Protein AF-D2VB28-F1 (afdb_monomer)

Foldseek 3Di:
DDDDDDDDDDDDDDDDDPDPVLVVCLVVVLVVQLVVCVVVVWFDDLEIEHAPVLVPDPDCVSVVVQPDWDWDFPPPPPDPDDRDIRTYHHPVNLLVCLQQQNVVNCCPLPQPPDDSDDLCPVLSVVSVVCSLAFRHAPLSLLVNLLVQLVVLCVPFPPPDQWGLCVSLLSSVQSLLQLLLQLLLLLVQVVVPADLQGSRPPSPRAHPDSVSSVVSSVVSVVVLVPDPCNVVPPDDDDDDPCVVVLVVVNVVVVVVVVVDVDDGDIDGDDVVSVVRSVVSSVRSVCCSVPRSVSYDGPNRVDDPVVVVVSVVVSVVSVCCCNNCRVVRDHSPD

Radius of gyration: 22.83 Å; Cα contacts (8 Å, |Δi|>4): 318; chains: 1; bounding box: 57×56×73 Å

Organism: Naegleria gruberi (NCBI:txid5762)

pLDDT: mean 75.71, std 19.61, range [23.92, 97.81]

Secondary structure (DSSP, 8-state):
-------------------TTHHHHHHHHHHHHHHHHHHHT-EESSEEE--HHHHT--SHHHHHHHH--EEEE-TT--STT---EEEEEEHHHHHHHHHTT-HHHHHHHTS-S--S--S-HHHHHHHHHHIIIII--HHHHHHHHHHHHHHHHHHHTTT-SEE-THHHHHHHHHHHHHHHHHHHHHHHHHTT--GGG--S-PPPPPSSHHHHHHHHHHHHHHHHH-TTGGGSSSPPP--TTHHHHHHHHHHHHHHHHH--SPPPPEE--HHHHHHHHHHHHHHHHHIIIIITTPPPHHHHS-HHHHHHHHHHHHHHHHHHHHTGGGS--S--

Mean predicted aligned error: 10.35 Å

Sequence (332 aa):
MSDLASSTTSYHRVTQFNSPHASNVLPQILKLLSEIEKENRVKILFVYVHPVDWYLRVRDEVDLEIRKKVMIKLDHLKGDETEIDFVGYEFRKMLSYTAKSNPTAMEWMVQSEIIYYCYDEKWLKEMKEFWNVYYFNLKTIVYHYLNIAKDNYCDYLRNKAEVNRKKYIYVMRCLLWVEHAKLSHFSAWKNGQTVEKITPIIPVPPFDVNLLLSETLEKQKEYLEYPEKDKYPIQFNFFDKQTQALEQLNYLIDRKKASSGQWTKQPRIPVLDDWLMFLRMEEKVFADKILSLEKRKIDCITQEEKNSLQQRFDSLFYEHVMGFDKIPSVLE

InterPro domains:
  IPR018775 RNA repair pathway DNA polymerase beta [PF10127] (45-180)
  IPR018775 RNA repair pathway DNA polymerase beta [PTHR34817] (45-313)

Structure (mmCIF, N/CA/C/O backbone):
data_AF-D2VB28-F1
#
_entry.id   AF-D2VB28-F1
#
loop_
_atom_site.group_PDB
_atom_site.id
_atom_site.type_symbol
_atom_site.label_atom_id
_atom_site.label_alt_id
_atom_site.label_comp_id
_atom_site.label_asym_id
_atom_site.label_entity_id
_atom_site.label_seq_id
_atom_site.pdbx_PDB_ins_code
_atom_site.Cartn_x
_atom_site.Cartn_y
_atom_site.Cartn_z
_atom_site.occupancy
_atom_site.B_iso_or_equiv
_atom_site.auth_seq_id
_atom_site.auth_comp_id
_atom_site.auth_asym_id
_atom_site.auth_atom_id
_atom_site.pdbx_PDB_model_num
ATOM 1 N N . MET A 1 1 ? 28.510 -16.595 -46.209 1.00 28.09 1 MET A N 1
ATOM 2 C CA . MET A 1 1 ? 29.707 -16.939 -45.419 1.00 28.09 1 MET A CA 1
ATOM 3 C C . MET A 1 1 ? 30.081 -15.664 -44.689 1.00 28.09 1 MET A C 1
ATOM 5 O O . MET A 1 1 ? 30.521 -14.730 -45.339 1.00 28.09 1 MET A O 1
ATOM 9 N N . SER A 1 2 ? 29.451 -15.400 -43.544 1.00 33.22 2 SER A N 1
ATOM 10 C CA . SER A 1 2 ? 29.835 -15.922 -42.220 1.00 33.22 2 SER A CA 1
ATOM 11 C C . SER A 1 2 ? 31.278 -15.555 -41.907 1.00 33.22 2 SER A C 1
ATOM 13 O O . SER A 1 2 ? 32.195 -16.145 -42.465 1.00 33.22 2 SER A O 1
ATOM 15 N N . ASP A 1 3 ? 31.447 -14.506 -41.111 1.00 28.89 3 ASP A N 1
ATOM 16 C CA . ASP A 1 3 ? 32.086 -14.610 -39.799 1.00 28.89 3 ASP A CA 1
ATOM 17 C C . ASP A 1 3 ? 32.217 -13.197 -39.234 1.00 28.89 3 ASP A C 1
ATOM 19 O O . ASP A 1 3 ? 33.008 -12.380 -39.700 1.00 28.89 3 ASP A O 1
ATOM 23 N N . LEU A 1 4 ? 31.384 -12.892 -38.240 1.00 24.55 4 LEU A N 1
ATOM 24 C CA . LEU A 1 4 ? 31.542 -11.707 -37.414 1.00 24.55 4 LEU A CA 1
ATOM 25 C C . LEU A 1 4 ? 31.566 -12.151 -35.958 1.00 24.55 4 LEU A C 1
ATOM 27 O O . LEU A 1 4 ? 30.576 -12.631 -35.416 1.00 24.55 4 LEU A O 1
ATOM 31 N N . ALA A 1 5 ? 32.756 -11.952 -35.400 1.00 26.44 5 ALA A N 1
ATOM 32 C CA . ALA A 1 5 ? 33.055 -11.700 -34.004 1.00 26.44 5 ALA A CA 1
ATOM 33 C C . ALA A 1 5 ? 32.692 -12.805 -33.005 1.00 26.44 5 ALA A C 1
ATOM 35 O O . ALA A 1 5 ? 31.671 -12.791 -32.325 1.00 26.44 5 ALA A O 1
ATOM 36 N N . SER A 1 6 ? 33.675 -13.681 -32.810 1.00 38.53 6 SER A N 1
ATOM 37 C CA . SER A 1 6 ? 34.041 -14.139 -31.478 1.00 38.53 6 SER A CA 1
ATOM 38 C C . SER A 1 6 ? 34.370 -12.940 -30.573 1.00 38.53 6 SER A C 1
ATOM 40 O O . SER A 1 6 ? 35.356 -12.243 -30.819 1.00 38.53 6 SER A O 1
ATOM 42 N N . SER A 1 7 ? 33.616 -12.739 -29.497 1.00 24.67 7 SER A N 1
ATOM 43 C CA . SER A 1 7 ? 34.152 -12.146 -28.266 1.00 24.67 7 SER A CA 1
ATOM 44 C C . SER A 1 7 ? 33.259 -12.508 -27.084 1.00 24.67 7 SER A C 1
ATOM 46 O O . SER A 1 7 ? 32.227 -11.898 -26.834 1.00 24.67 7 SER A O 1
ATOM 48 N N . THR A 1 8 ? 33.692 -13.551 -26.391 1.00 33.91 8 THR A N 1
ATOM 49 C CA . THR A 1 8 ? 33.313 -13.958 -25.039 1.00 33.91 8 THR A CA 1
ATOM 50 C C . THR A 1 8 ? 33.657 -12.862 -24.012 1.00 33.91 8 THR A C 1
ATOM 52 O O . THR A 1 8 ? 34.612 -12.118 -24.259 1.00 33.91 8 THR A O 1
ATOM 55 N N . THR A 1 9 ? 33.044 -12.927 -22.808 1.00 29.56 9 THR A N 1
ATOM 56 C CA . THR A 1 9 ? 33.524 -12.424 -21.474 1.00 29.56 9 THR A CA 1
ATOM 57 C C . THR A 1 9 ? 32.859 -11.107 -21.007 1.00 29.56 9 THR A C 1
ATOM 59 O O . THR A 1 9 ? 32.831 -10.162 -21.781 1.00 29.56 9 THR A O 1
ATOM 62 N N . SER A 1 10 ? 32.399 -10.864 -19.762 1.00 26.16 10 SER A N 1
ATOM 63 C CA . SER A 1 10 ? 32.031 -11.630 -18.539 1.00 26.16 10 SER A CA 1
ATOM 64 C C . SER A 1 10 ? 31.542 -10.626 -17.459 1.00 26.16 10 SER A C 1
ATOM 66 O O . SER A 1 10 ? 31.949 -9.465 -17.515 1.00 26.16 10 SER A O 1
ATOM 68 N N . TYR A 1 11 ? 30.791 -11.055 -16.428 1.00 28.48 11 TYR A N 1
ATOM 69 C CA . TYR A 1 11 ? 30.290 -10.192 -15.332 1.00 28.48 11 TYR A CA 1
ATOM 70 C C . TYR A 1 11 ? 30.804 -10.561 -13.926 1.00 28.48 11 TYR A C 1
ATOM 72 O O . TYR A 1 11 ? 31.024 -11.732 -13.613 1.00 28.48 11 TYR A O 1
ATOM 80 N N . HIS A 1 12 ? 30.915 -9.549 -13.050 1.00 25.55 12 HIS A N 1
ATOM 81 C CA . HIS A 1 12 ? 31.114 -9.704 -11.603 1.00 25.55 12 HIS A CA 1
ATOM 82 C C . HIS A 1 12 ? 29.791 -9.662 -10.818 1.00 25.55 12 HIS A C 1
ATOM 84 O O . HIS A 1 12 ? 28.853 -8.944 -11.145 1.00 25.55 12 HIS A O 1
ATOM 90 N N . ARG A 1 13 ? 29.784 -10.475 -9.758 1.00 41.72 13 ARG A N 1
ATOM 91 C CA . ARG A 1 13 ? 28.695 -10.902 -8.870 1.00 41.72 13 ARG A CA 1
ATOM 92 C C . ARG A 1 13 ? 28.572 -9.947 -7.674 1.00 41.72 13 ARG A C 1
ATOM 94 O O . ARG A 1 13 ? 29.584 -9.722 -7.016 1.00 41.72 13 ARG A O 1
ATOM 101 N N . VAL A 1 14 ? 27.366 -9.513 -7.296 1.00 26.38 14 VAL A N 1
ATOM 102 C CA . VAL A 1 14 ? 27.092 -9.096 -5.906 1.00 26.38 14 VAL A CA 1
ATOM 103 C C . VAL A 1 14 ? 25.806 -9.753 -5.424 1.00 26.38 14 VAL A C 1
ATOM 105 O O . VAL A 1 14 ? 24.689 -9.367 -5.742 1.00 26.38 14 VAL A O 1
ATOM 108 N N . THR A 1 15 ? 26.018 -10.818 -4.664 1.00 30.67 15 THR A N 1
ATOM 109 C CA . THR A 1 15 ? 25.036 -11.557 -3.884 1.00 30.67 15 THR A CA 1
ATOM 110 C C . THR A 1 15 ? 24.933 -10.951 -2.489 1.00 30.67 15 THR A C 1
ATOM 112 O O . THR A 1 15 ? 25.926 -10.949 -1.762 1.00 30.67 15 THR A O 1
ATOM 115 N N . GLN A 1 16 ? 23.730 -10.580 -2.058 1.00 23.92 16 GLN A N 1
ATOM 116 C CA . GLN A 1 16 ? 23.322 -10.835 -0.676 1.00 23.92 16 GLN A CA 1
ATOM 117 C C . GLN A 1 16 ? 22.035 -11.657 -0.694 1.00 23.92 16 GLN A C 1
ATOM 119 O O . GLN A 1 16 ? 20.925 -11.141 -0.737 1.00 23.92 16 GLN A O 1
ATOM 124 N N . PHE A 1 17 ? 22.225 -12.977 -0.704 1.00 36.34 17 PHE A N 1
ATOM 125 C CA . PHE A 1 17 ? 21.179 -13.953 -0.437 1.00 36.34 17 PHE A CA 1
ATOM 126 C C . PHE A 1 17 ? 21.273 -14.345 1.033 1.00 36.34 17 PHE A C 1
ATOM 128 O O . PHE A 1 17 ? 22.232 -15.004 1.421 1.00 36.34 17 PHE A O 1
ATOM 135 N N . ASN A 1 18 ? 20.265 -13.998 1.831 1.00 27.14 18 ASN A N 1
ATOM 136 C CA . ASN A 1 18 ? 20.086 -14.585 3.165 1.00 27.14 18 ASN A CA 1
ATOM 137 C C . ASN A 1 18 ? 19.035 -15.714 3.172 1.00 27.14 18 ASN A C 1
ATOM 139 O O . ASN A 1 18 ? 18.626 -16.158 4.238 1.00 27.14 18 ASN A O 1
ATOM 143 N N . SER A 1 19 ? 18.607 -16.210 2.000 1.00 32.22 19 SER A N 1
ATOM 144 C CA . SER A 1 19 ? 17.649 -17.321 1.892 1.00 32.22 19 SER A CA 1
ATOM 145 C C . SER A 1 19 ? 18.196 -18.470 1.027 1.00 32.22 19 SER A C 1
ATOM 147 O O . SER A 1 19 ? 18.427 -18.263 -0.168 1.00 32.22 19 SER A O 1
ATOM 149 N N . PRO A 1 20 ? 18.370 -19.687 1.585 1.00 35.72 20 PRO A N 1
ATOM 150 C CA . PRO A 1 20 ? 18.805 -20.888 0.859 1.00 35.72 20 PRO A CA 1
ATOM 151 C C . PRO A 1 20 ? 17.914 -21.281 -0.332 1.00 35.72 20 PRO A C 1
ATOM 153 O O . PRO A 1 20 ? 18.402 -21.894 -1.279 1.00 35.72 20 PRO A O 1
ATOM 156 N N . HIS A 1 21 ? 16.631 -20.898 -0.324 1.00 37.72 21 HIS A N 1
ATOM 157 C CA . HIS A 1 21 ? 15.672 -21.220 -1.394 1.00 37.72 21 HIS A CA 1
ATOM 158 C C . HIS A 1 21 ? 15.913 -20.426 -2.681 1.00 37.72 21 HIS A C 1
ATOM 160 O O . HIS A 1 21 ? 15.748 -20.951 -3.779 1.00 37.72 21 HIS A O 1
ATOM 166 N N . ALA A 1 22 ? 16.340 -19.167 -2.573 1.00 34.59 22 ALA A N 1
ATOM 167 C CA . ALA A 1 22 ? 16.450 -18.272 -3.726 1.00 34.59 22 ALA A CA 1
ATOM 168 C C . ALA A 1 22 ? 17.593 -18.659 -4.690 1.00 34.59 22 ALA A C 1
ATOM 170 O O . ALA A 1 22 ? 17.479 -18.461 -5.901 1.00 34.59 22 ALA A O 1
ATOM 171 N N . SER A 1 23 ? 18.656 -19.284 -4.176 1.00 41.88 23 SER A N 1
ATOM 172 C CA . SER A 1 23 ? 19.810 -19.742 -4.964 1.00 41.88 23 SER A CA 1
ATOM 173 C C . SER A 1 23 ? 19.475 -20.884 -5.931 1.00 41.88 23 SER A C 1
ATOM 175 O O . SER A 1 23 ? 20.086 -20.985 -6.993 1.00 41.88 23 SER A O 1
ATOM 177 N N . ASN A 1 24 ? 18.497 -21.730 -5.590 1.00 49.56 24 ASN A N 1
ATOM 178 C CA . ASN A 1 24 ? 18.141 -22.912 -6.385 1.00 49.56 24 ASN A CA 1
ATOM 179 C C . ASN A 1 24 ? 17.211 -22.586 -7.560 1.00 49.56 24 ASN A C 1
ATOM 181 O O . ASN A 1 24 ? 17.213 -23.294 -8.566 1.00 49.56 24 ASN A O 1
ATOM 185 N N . VAL A 1 25 ? 16.432 -21.508 -7.445 1.00 49.81 25 VAL A N 1
ATOM 186 C CA . VAL A 1 25 ? 15.395 -21.158 -8.426 1.00 49.81 25 VAL A CA 1
ATOM 187 C C . VAL A 1 25 ? 15.882 -20.081 -9.399 1.00 49.81 25 VAL A C 1
ATOM 189 O O . VAL A 1 25 ? 15.439 -20.055 -10.543 1.00 49.81 25 VAL A O 1
ATOM 192 N N . LEU A 1 26 ? 16.863 -19.252 -9.015 1.00 53.69 26 LEU A N 1
ATOM 193 C CA . LEU A 1 26 ? 17.385 -18.166 -9.855 1.00 53.69 26 LEU A CA 1
ATOM 194 C C . LEU A 1 26 ? 17.793 -18.605 -11.279 1.00 53.69 26 LEU A C 1
ATOM 196 O O . LEU A 1 26 ? 17.366 -17.943 -12.221 1.00 53.69 26 LEU A O 1
ATOM 200 N N . PRO A 1 27 ? 18.526 -19.715 -11.506 1.00 61.62 27 PRO A N 1
ATOM 201 C CA . PRO A 1 27 ? 18.855 -20.139 -12.870 1.00 61.62 27 PRO A CA 1
ATOM 202 C C . PRO A 1 27 ? 17.615 -20.470 -13.716 1.00 61.62 27 PRO A C 1
ATOM 204 O O . PRO A 1 27 ? 17.599 -20.219 -14.918 1.00 61.62 27 PRO A O 1
ATOM 207 N N . GLN A 1 28 ? 16.562 -21.007 -13.092 1.00 60.72 28 GLN A N 1
ATOM 208 C CA . GLN A 1 28 ? 15.295 -21.334 -13.754 1.00 60.72 28 GLN A CA 1
ATOM 209 C C . GLN A 1 28 ? 14.490 -20.065 -14.061 1.00 60.72 28 GLN A C 1
ATOM 211 O O . GLN A 1 28 ? 13.921 -19.951 -15.144 1.00 60.72 28 GLN A O 1
ATOM 216 N N . ILE A 1 29 ? 14.504 -19.092 -13.142 1.00 59.62 29 ILE A N 1
ATOM 217 C CA . ILE A 1 29 ? 13.934 -17.752 -13.338 1.00 59.62 29 ILE A CA 1
ATOM 218 C C . ILE A 1 29 ? 14.613 -17.061 -14.519 1.00 59.62 29 ILE A C 1
ATOM 220 O O . ILE A 1 29 ? 13.930 -16.638 -15.443 1.00 59.62 29 ILE A O 1
ATOM 224 N N . LEU A 1 30 ? 15.946 -16.986 -14.528 1.00 65.00 30 LEU A N 1
ATOM 225 C CA . LEU A 1 30 ? 16.697 -16.320 -15.594 1.00 65.00 30 LEU A CA 1
ATOM 226 C C . LEU A 1 30 ? 16.478 -17.009 -16.949 1.00 65.00 30 LEU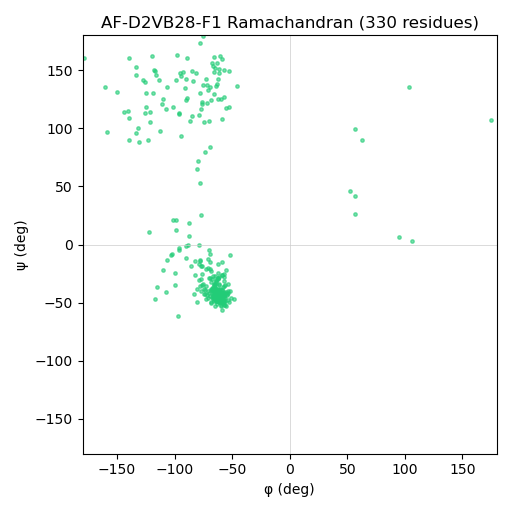 A C 1
ATOM 228 O O . LEU A 1 30 ? 16.272 -16.325 -17.951 1.00 65.00 30 LEU A O 1
ATOM 232 N N . LYS A 1 31 ? 16.433 -18.352 -16.969 1.00 68.75 31 LYS A N 1
ATOM 233 C CA . LYS A 1 31 ? 16.062 -19.139 -18.155 1.00 68.75 31 LYS A CA 1
ATOM 234 C C . LYS A 1 31 ? 14.694 -18.740 -18.707 1.00 68.75 31 LYS A C 1
ATOM 236 O O . LYS A 1 31 ? 14.594 -18.407 -19.884 1.00 68.75 31 LYS A O 1
ATOM 241 N N . LEU A 1 32 ? 13.668 -18.737 -17.858 1.00 65.12 32 LEU A N 1
ATOM 242 C CA . LEU A 1 32 ? 12.313 -18.362 -18.258 1.00 65.12 32 LEU A CA 1
ATOM 243 C C . LEU A 1 32 ? 12.252 -16.914 -18.758 1.00 65.12 32 LEU A C 1
ATOM 245 O O . LEU A 1 32 ? 11.663 -16.643 -19.800 1.00 65.12 32 LEU A O 1
ATOM 249 N N . LEU A 1 33 ? 12.867 -15.983 -18.023 1.00 63.78 33 LEU A N 1
ATOM 250 C CA . LEU A 1 33 ? 12.903 -14.572 -18.396 1.00 63.78 33 LEU A CA 1
ATOM 251 C C . LEU A 1 33 ? 13.523 -14.391 -19.786 1.00 63.78 33 LEU A C 1
ATOM 253 O O . LEU A 1 33 ? 12.946 -13.695 -20.612 1.00 63.78 33 LEU A O 1
ATOM 257 N N . SER A 1 34 ? 14.620 -15.087 -20.090 1.00 66.69 34 SER A N 1
ATOM 258 C CA . SER A 1 34 ? 15.238 -15.053 -21.421 1.00 66.69 34 SER A CA 1
ATOM 259 C C . SER A 1 34 ? 14.344 -15.623 -22.529 1.00 66.69 34 SER A C 1
ATOM 261 O O . SER A 1 34 ? 14.297 -15.066 -23.628 1.00 66.69 34 SER A O 1
ATOM 263 N N . GLU A 1 35 ? 13.604 -16.704 -22.262 1.00 65.06 35 GLU A N 1
ATOM 264 C CA . GLU A 1 35 ? 12.634 -17.256 -23.218 1.00 65.06 35 GLU A CA 1
ATOM 265 C C . GLU A 1 35 ? 11.546 -16.219 -23.555 1.00 65.06 35 GLU A C 1
ATOM 267 O O . GLU A 1 35 ? 11.269 -15.981 -24.734 1.00 65.06 35 GLU A O 1
ATOM 272 N N . ILE A 1 36 ? 11.014 -15.525 -22.542 1.00 58.28 36 ILE A N 1
ATOM 273 C CA . ILE A 1 36 ? 10.003 -14.468 -22.706 1.00 58.28 36 ILE A CA 1
ATOM 274 C C . ILE A 1 36 ? 10.573 -13.254 -23.452 1.00 58.28 36 ILE A C 1
ATOM 276 O O . ILE A 1 36 ? 9.906 -12.729 -24.349 1.00 58.28 36 ILE A O 1
ATOM 280 N N . GLU A 1 37 ? 11.786 -12.807 -23.101 1.00 59.16 37 GLU A N 1
ATOM 281 C CA . GLU A 1 37 ? 12.494 -11.715 -23.788 1.00 59.16 37 GLU A CA 1
ATOM 282 C C . GLU A 1 37 ? 12.588 -11.986 -25.292 1.00 59.16 37 GLU A C 1
ATOM 284 O O . GLU A 1 37 ? 12.261 -11.130 -26.120 1.00 59.16 37 GLU A O 1
ATOM 289 N N . LYS A 1 38 ? 12.991 -13.210 -25.644 1.00 67.69 38 LYS A N 1
ATOM 290 C CA . LYS A 1 38 ? 13.183 -13.642 -27.027 1.00 67.69 38 LYS A CA 1
ATOM 291 C C . LYS A 1 38 ? 11.867 -13.758 -27.792 1.00 67.69 38 LYS A C 1
ATOM 293 O O . LYS A 1 38 ? 11.799 -13.309 -28.936 1.00 67.69 38 LYS A O 1
ATOM 298 N N . GLU A 1 39 ? 10.840 -14.346 -27.181 1.00 64.81 39 GLU A N 1
ATOM 299 C CA . GLU A 1 39 ? 9.515 -14.513 -27.790 1.00 64.81 39 GLU A CA 1
ATOM 300 C C . GLU A 1 39 ? 8.850 -13.161 -28.081 1.00 64.81 39 GLU A C 1
ATOM 302 O O . GLU A 1 39 ? 8.335 -12.942 -29.177 1.00 64.81 39 GLU A O 1
ATOM 307 N N . ASN A 1 40 ? 8.909 -12.233 -27.123 1.00 55.38 40 ASN A N 1
ATOM 308 C CA . ASN A 1 40 ? 8.167 -10.973 -27.185 1.00 55.38 40 ASN A CA 1
ATOM 309 C C . ASN A 1 40 ? 8.997 -9.798 -27.726 1.00 55.38 40 ASN A C 1
ATOM 311 O O . ASN A 1 40 ? 8.463 -8.703 -27.892 1.00 55.38 40 ASN A O 1
ATOM 315 N N . ARG A 1 41 ? 10.290 -10.007 -28.021 1.00 60.12 41 ARG A N 1
ATOM 316 C CA . ARG A 1 41 ? 11.248 -8.949 -28.399 1.00 60.12 41 ARG A CA 1
ATOM 317 C C . ARG A 1 41 ? 11.266 -7.796 -27.388 1.00 60.12 41 ARG A C 1
ATOM 319 O O . ARG A 1 41 ? 11.235 -6.623 -27.759 1.00 60.12 41 ARG A O 1
ATOM 326 N N . VAL A 1 42 ? 11.311 -8.151 -26.109 1.00 44.78 42 VAL A N 1
ATOM 327 C CA . VAL A 1 42 ? 11.395 -7.219 -24.977 1.00 44.78 42 VAL A CA 1
ATOM 328 C C . VAL A 1 42 ? 12.664 -7.489 -24.178 1.00 44.78 42 VAL A C 1
ATOM 330 O O . VAL A 1 42 ? 13.243 -8.569 -24.277 1.00 44.78 42 VAL A O 1
ATOM 333 N N . LYS A 1 43 ? 13.075 -6.524 -23.356 1.00 50.66 43 LYS A N 1
ATOM 334 C CA . LYS A 1 43 ? 14.046 -6.750 -22.279 1.00 50.66 43 LYS A CA 1
ATOM 335 C C . LYS A 1 43 ? 13.322 -6.649 -20.945 1.00 50.66 43 LYS A C 1
ATOM 337 O O . LYS A 1 43 ? 12.624 -5.660 -20.704 1.00 50.66 43 LYS A O 1
ATOM 342 N N . ILE A 1 44 ? 13.436 -7.680 -20.110 1.00 47.38 44 ILE A N 1
ATOM 343 C CA . ILE A 1 44 ? 12.758 -7.747 -18.815 1.00 47.38 44 ILE A CA 1
ATOM 344 C C . ILE A 1 44 ? 13.717 -7.230 -17.752 1.00 47.38 44 ILE A C 1
ATOM 346 O O . ILE A 1 44 ? 14.499 -7.963 -17.152 1.00 47.38 44 ILE A O 1
ATOM 350 N N . LEU A 1 45 ? 13.594 -5.941 -17.469 1.00 50.09 45 LEU A N 1
ATOM 351 C CA . LEU A 1 45 ? 13.875 -5.440 -16.131 1.00 50.09 45 LEU A CA 1
ATOM 352 C C . LEU A 1 45 ? 12.628 -5.799 -15.296 1.00 50.09 45 LEU A C 1
ATOM 354 O O . LEU A 1 45 ? 11.606 -6.201 -15.853 1.00 50.09 45 LEU A O 1
ATOM 358 N N . PHE A 1 46 ? 12.605 -5.605 -13.978 1.00 57.72 46 PHE A N 1
ATOM 359 C CA . PHE A 1 46 ? 11.332 -5.696 -13.220 1.00 57.72 46 PHE A CA 1
ATOM 360 C C . PHE A 1 46 ? 10.198 -4.809 -13.811 1.00 57.72 46 PHE A C 1
ATOM 362 O O . PHE A 1 46 ? 9.029 -4.917 -13.440 1.00 57.72 46 PHE A O 1
ATOM 369 N N . VAL A 1 47 ? 10.558 -3.964 -14.779 1.00 64.81 47 VAL A N 1
ATOM 370 C CA . VAL A 1 47 ? 9.745 -3.229 -15.731 1.00 64.81 47 VAL A CA 1
ATOM 371 C C . VAL A 1 47 ? 10.224 -3.564 -17.161 1.00 64.81 47 VAL A C 1
ATOM 373 O O . VAL A 1 47 ? 11.418 -3.485 -17.418 1.00 64.81 47 VAL A O 1
ATOM 376 N N . TYR A 1 48 ? 9.362 -3.922 -18.113 1.00 66.31 48 TYR A N 1
ATOM 377 C CA . TYR A 1 48 ? 9.829 -4.216 -19.481 1.00 66.31 48 TYR A CA 1
ATOM 378 C C . TYR A 1 48 ? 9.837 -2.966 -20.367 1.00 66.31 48 TYR A C 1
ATOM 380 O O . TYR A 1 48 ? 8.943 -2.120 -20.282 1.00 66.31 48 TYR A O 1
ATOM 388 N N . VAL A 1 49 ? 10.853 -2.866 -21.224 1.00 69.81 49 VAL A N 1
ATOM 389 C CA . VAL A 1 49 ? 11.029 -1.788 -22.210 1.00 69.81 49 VAL A CA 1
ATOM 390 C C . VAL A 1 49 ? 10.892 -2.390 -23.609 1.00 69.81 49 VAL A C 1
ATOM 392 O O . VAL A 1 49 ? 11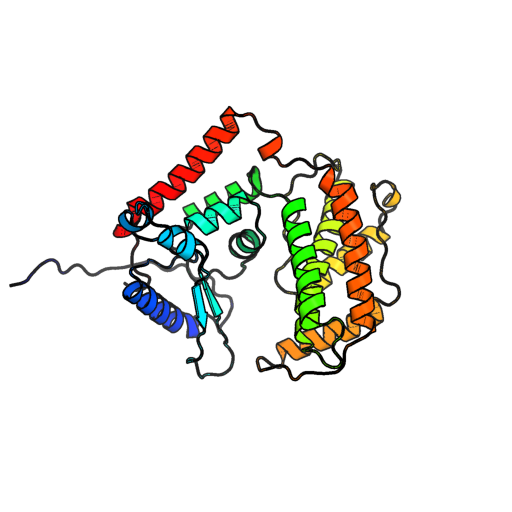.349 -3.510 -23.847 1.00 69.81 49 VAL A O 1
ATOM 395 N N . HIS A 1 50 ? 10.257 -1.661 -24.526 1.00 71.25 50 HIS A N 1
ATOM 396 C CA . HIS A 1 50 ? 10.202 -2.017 -25.947 1.00 71.25 50 HIS A CA 1
ATOM 397 C C . HIS A 1 50 ? 11.261 -1.254 -26.765 1.00 71.25 50 HIS A C 1
ATOM 399 O O . HIS A 1 50 ? 11.756 -0.217 -26.317 1.00 71.25 50 HIS A O 1
ATOM 405 N N . PRO A 1 51 ? 11.588 -1.698 -27.989 1.00 68.38 51 PRO A N 1
ATOM 406 C CA . PRO A 1 51 ? 12.402 -0.892 -28.888 1.00 68.38 51 PRO A CA 1
ATOM 407 C C . PRO A 1 51 ? 11.696 0.423 -29.265 1.00 68.38 51 PRO A C 1
ATOM 409 O O . PRO A 1 51 ? 10.467 0.542 -29.218 1.00 68.38 51 PRO A O 1
ATOM 412 N N . VAL A 1 52 ? 12.482 1.428 -29.658 1.00 77.81 52 VAL A N 1
ATOM 413 C CA . VAL A 1 52 ? 12.007 2.797 -29.936 1.00 77.81 52 VAL A CA 1
ATOM 414 C C . VAL A 1 52 ? 10.855 2.827 -30.950 1.00 77.81 52 VAL A C 1
ATOM 416 O O . VAL A 1 52 ? 9.880 3.554 -30.758 1.00 77.81 52 VAL A O 1
ATOM 419 N N . ASP A 1 53 ? 10.937 2.028 -32.017 1.00 77.00 53 ASP A N 1
ATOM 420 C CA . ASP A 1 53 ? 9.939 1.993 -33.092 1.00 77.00 53 ASP A CA 1
ATOM 421 C C . ASP A 1 53 ? 8.552 1.561 -32.596 1.00 77.00 53 ASP A C 1
ATOM 423 O O . ASP A 1 53 ? 7.544 2.015 -33.136 1.00 77.00 53 ASP A O 1
ATOM 427 N N . TRP A 1 54 ? 8.485 0.731 -31.551 1.00 80.62 54 TRP A N 1
ATOM 428 C CA . TRP A 1 54 ? 7.233 0.330 -30.913 1.00 80.62 54 TRP A CA 1
ATOM 429 C C . TRP A 1 54 ? 6.546 1.519 -30.229 1.00 80.62 54 TRP A C 1
ATOM 431 O O . TRP A 1 54 ? 5.352 1.737 -30.437 1.00 80.62 54 TRP A O 1
ATOM 441 N N . TYR A 1 55 ? 7.300 2.351 -29.500 1.00 77.62 55 TYR A N 1
ATOM 442 C CA . TYR A 1 55 ? 6.767 3.530 -28.803 1.00 77.62 55 TYR A CA 1
ATOM 443 C C . TYR A 1 55 ? 6.300 4.651 -29.736 1.00 77.62 55 TYR A C 1
ATOM 445 O O . TYR A 1 55 ? 5.505 5.494 -29.315 1.00 77.62 55 TYR A O 1
ATOM 453 N N . LEU A 1 56 ? 6.811 4.682 -30.969 1.00 82.44 56 LEU A N 1
ATOM 454 C CA . LEU A 1 56 ? 6.490 5.694 -31.980 1.00 82.44 56 LEU A CA 1
ATOM 455 C C . LEU A 1 56 ? 5.285 5.316 -32.860 1.00 82.44 56 LEU A C 1
ATOM 457 O O . LEU A 1 56 ? 4.896 6.095 -33.733 1.00 82.44 56 LEU A O 1
ATOM 461 N N . ARG A 1 57 ? 4.670 4.141 -32.662 1.00 80.06 57 ARG A N 1
ATOM 462 C CA . ARG A 1 57 ? 3.479 3.740 -33.427 1.00 80.06 57 ARG A CA 1
ATOM 463 C C . ARG A 1 57 ? 2.277 4.599 -33.033 1.00 80.06 57 ARG A C 1
ATOM 465 O O . ARG A 1 57 ? 1.980 4.778 -31.861 1.00 80.06 57 ARG A O 1
ATOM 472 N N . VAL A 1 58 ? 1.527 5.056 -34.033 1.00 75.19 58 VAL A N 1
ATOM 473 C CA . VAL A 1 58 ? 0.363 5.955 -33.869 1.00 75.19 58 VAL A CA 1
ATOM 474 C C . VAL A 1 58 ? -0.953 5.184 -33.613 1.00 75.19 58 VAL A C 1
ATOM 476 O O . VAL A 1 58 ? -2.032 5.760 -33.632 1.00 75.19 58 VAL A O 1
ATOM 479 N N . ARG A 1 59 ? -0.905 3.860 -33.411 1.00 69.44 59 ARG A N 1
ATOM 480 C CA . ARG A 1 59 ? -2.105 3.005 -33.290 1.00 69.44 59 ARG A CA 1
ATOM 481 C C . ARG A 1 59 ? -2.502 2.771 -31.830 1.00 69.44 59 ARG A C 1
ATOM 483 O O . ARG A 1 59 ? -1.629 2.570 -30.989 1.00 69.44 59 ARG A O 1
ATOM 490 N N . ASP A 1 60 ? -3.808 2.640 -31.581 1.00 62.41 60 ASP A N 1
ATOM 491 C CA . ASP A 1 60 ? -4.407 2.339 -30.263 1.00 62.41 60 ASP A CA 1
ATOM 492 C C . ASP A 1 60 ? -3.857 1.060 -29.596 1.00 62.41 60 ASP A C 1
ATOM 494 O O . ASP A 1 60 ? -3.936 0.887 -28.379 1.00 62.41 60 ASP A O 1
ATOM 498 N N . GLU A 1 61 ? -3.282 0.152 -30.387 1.00 63.88 61 GLU A N 1
ATOM 499 C CA . GLU A 1 61 ? -2.685 -1.109 -29.936 1.00 63.88 61 GLU A CA 1
ATOM 500 C C . GLU A 1 61 ? -1.575 -0.902 -28.890 1.00 63.88 61 GLU A C 1
ATOM 502 O O . GLU A 1 61 ? -1.501 -1.678 -27.937 1.00 63.88 61 GLU A O 1
ATOM 507 N N . VAL A 1 62 ? -0.780 0.172 -29.008 1.00 62.88 62 VAL A N 1
ATOM 508 C CA . VAL A 1 62 ? 0.277 0.515 -28.038 1.00 62.88 62 VAL A CA 1
ATOM 509 C C . VAL A 1 62 ? -0.332 0.868 -26.685 1.00 62.88 62 VAL A C 1
ATOM 511 O O . VAL A 1 62 ? 0.060 0.316 -25.661 1.00 62.88 62 VAL A O 1
ATOM 514 N N . ASP A 1 63 ? -1.346 1.731 -26.660 1.00 68.56 63 ASP A N 1
ATOM 515 C CA . ASP A 1 63 ? -2.005 2.133 -25.414 1.00 68.56 63 ASP A CA 1
ATOM 516 C C . ASP A 1 63 ? -2.730 0.962 -24.738 1.00 68.56 63 ASP A C 1
ATOM 518 O O . ASP A 1 63 ? -2.769 0.871 -23.505 1.00 68.56 63 ASP A O 1
ATOM 522 N N . LEU A 1 64 ? -3.296 0.045 -25.527 1.00 64.06 64 LEU A N 1
ATOM 523 C CA . LEU A 1 64 ? -3.889 -1.191 -25.018 1.00 64.06 64 LEU A CA 1
ATOM 524 C C . LEU A 1 64 ? -2.832 -2.126 -24.423 1.00 64.06 64 LEU A C 1
ATOM 526 O O . LEU A 1 64 ? -3.089 -2.745 -23.390 1.00 64.06 64 LEU A O 1
ATOM 530 N N . GLU A 1 65 ? -1.656 -2.229 -25.037 1.00 64.31 65 GLU A N 1
ATOM 531 C CA . GLU A 1 65 ? -0.558 -3.078 -24.576 1.00 64.31 65 GLU A CA 1
ATOM 532 C C . GLU A 1 65 ? 0.138 -2.511 -23.331 1.00 64.31 65 GLU A C 1
ATOM 534 O O . GLU A 1 65 ? 0.292 -3.247 -22.359 1.00 64.31 65 GLU A O 1
ATOM 539 N N . ILE A 1 66 ? 0.391 -1.197 -23.266 1.00 66.50 66 ILE A N 1
ATOM 540 C CA . ILE A 1 66 ? 0.870 -0.504 -22.053 1.00 66.50 66 ILE A CA 1
ATOM 541 C C . ILE A 1 66 ? -0.041 -0.824 -20.862 1.00 66.50 66 ILE A C 1
ATOM 543 O O . ILE A 1 66 ? 0.419 -1.045 -19.742 1.00 66.50 66 ILE A O 1
ATOM 547 N N . ARG A 1 67 ? -1.364 -0.883 -21.074 1.00 64.19 67 ARG A N 1
ATOM 548 C CA . ARG A 1 67 ? -2.329 -1.204 -20.009 1.00 64.19 67 ARG A CA 1
ATOM 549 C C . ARG A 1 67 ? -2.242 -2.648 -19.534 1.00 64.19 67 ARG A C 1
ATOM 551 O O . ARG A 1 67 ? -2.655 -2.899 -18.395 1.00 64.19 67 ARG A O 1
ATOM 558 N N . LYS A 1 68 ? -1.689 -3.575 -20.320 1.00 62.44 68 LYS A N 1
ATOM 559 C CA . LYS A 1 68 ? -1.550 -4.974 -19.912 1.00 62.44 68 LYS A CA 1
ATOM 560 C C . LYS A 1 68 ? -0.597 -5.092 -18.722 1.00 62.44 68 LYS A C 1
ATOM 562 O O . LYS A 1 68 ? 0.254 -4.248 -18.438 1.00 62.44 68 LYS A O 1
ATOM 567 N N . LYS A 1 69 ? -0.834 -6.131 -17.938 1.00 62.34 69 LYS A N 1
ATOM 568 C CA . LYS A 1 69 ? 0.071 -6.619 -16.906 1.00 62.34 69 LYS A CA 1
ATOM 569 C C . LYS A 1 69 ? 0.554 -7.957 -17.432 1.00 62.34 69 LYS A C 1
ATOM 571 O O . LYS A 1 69 ? -0.281 -8.816 -17.712 1.00 62.34 69 LYS A O 1
ATOM 576 N N . VAL A 1 70 ? 1.859 -8.109 -17.603 1.00 59.03 70 VAL A N 1
ATOM 577 C CA . VAL A 1 70 ? 2.419 -9.408 -17.971 1.00 59.03 70 VAL A CA 1
ATOM 578 C C . VAL A 1 70 ? 2.394 -10.248 -16.704 1.00 59.03 70 VAL A C 1
ATOM 580 O O . VAL A 1 70 ? 2.898 -9.809 -15.672 1.00 59.03 70 VAL A O 1
ATOM 583 N N . MET A 1 71 ? 1.723 -11.396 -16.754 1.00 56.75 71 MET A N 1
ATOM 584 C CA . MET A 1 71 ? 1.726 -12.380 -15.676 1.00 56.75 71 MET A CA 1
ATOM 585 C C . MET A 1 71 ? 2.258 -13.686 -16.237 1.00 56.75 71 MET A C 1
ATOM 587 O O . MET A 1 71 ? 1.600 -14.271 -17.095 1.00 56.75 71 MET A O 1
ATOM 591 N N . ILE A 1 72 ? 3.419 -14.134 -15.765 1.00 53.31 72 ILE A N 1
ATOM 592 C CA . ILE A 1 72 ? 3.912 -15.475 -16.081 1.00 53.31 72 ILE A CA 1
ATOM 593 C C . ILE A 1 72 ? 3.776 -16.319 -14.829 1.00 53.31 72 ILE A C 1
ATOM 595 O O . ILE A 1 72 ? 4.394 -16.028 -13.806 1.00 53.31 72 ILE A O 1
ATOM 599 N N . LYS A 1 73 ? 2.945 -17.354 -14.925 1.00 52.91 73 LYS A N 1
ATOM 600 C CA . LYS A 1 73 ? 2.817 -18.366 -13.886 1.00 52.91 73 LYS A CA 1
ATOM 601 C C . LYS A 1 73 ? 3.806 -19.479 -14.163 1.00 52.91 73 LYS A C 1
ATOM 603 O O . LYS A 1 73 ? 3.784 -20.074 -15.240 1.00 52.91 73 LYS A O 1
ATOM 608 N N . LEU A 1 74 ? 4.660 -19.772 -13.194 1.00 51.97 74 LEU A N 1
ATOM 609 C CA . LEU A 1 74 ? 5.545 -20.928 -13.245 1.00 51.97 74 LEU A CA 1
ATOM 610 C C . LEU A 1 74 ? 4.793 -22.207 -12.842 1.00 51.97 74 LEU A C 1
ATOM 612 O O . LEU A 1 74 ? 5.127 -22.854 -11.858 1.00 51.97 74 LEU A O 1
ATOM 616 N N . ASP A 1 75 ? 3.799 -22.616 -13.632 1.00 46.88 75 ASP A N 1
ATOM 617 C CA . ASP A 1 75 ? 3.027 -23.845 -13.368 1.00 46.88 75 ASP A CA 1
ATOM 618 C C . ASP A 1 75 ? 3.871 -25.132 -13.570 1.00 46.88 75 ASP A C 1
ATOM 620 O O . ASP A 1 75 ? 3.434 -26.245 -13.264 1.00 46.88 75 ASP A O 1
ATOM 624 N N . HIS A 1 76 ? 5.092 -25.001 -14.106 1.00 42.53 76 HIS A N 1
ATOM 625 C CA . HIS A 1 76 ? 5.957 -26.108 -14.529 1.00 42.53 76 HIS A CA 1
ATOM 626 C C . HIS A 1 76 ? 7.105 -26.435 -13.568 1.00 42.53 76 HIS A C 1
ATOM 628 O O . HIS A 1 76 ? 7.745 -27.476 -13.736 1.00 42.53 76 HIS A O 1
ATOM 634 N N . LEU A 1 77 ? 7.352 -25.615 -12.542 1.00 44.31 77 LEU A N 1
ATOM 635 C CA . LEU A 1 77 ? 8.282 -25.967 -11.469 1.00 44.31 77 LEU A CA 1
ATOM 636 C C . LEU A 1 77 ? 7.581 -26.912 -10.492 1.00 44.31 77 LEU A C 1
ATOM 638 O O . LEU A 1 77 ? 7.199 -26.551 -9.386 1.00 44.31 77 LEU A O 1
ATOM 642 N N . LYS A 1 78 ? 7.375 -28.156 -10.939 1.00 37.44 78 LYS A N 1
ATOM 643 C CA . LYS A 1 78 ? 6.961 -29.268 -10.080 1.00 37.44 78 LYS A CA 1
ATOM 644 C C . LYS A 1 78 ? 8.143 -29.706 -9.218 1.00 37.44 78 LYS A C 1
ATOM 646 O O . LYS A 1 78 ? 8.820 -30.687 -9.505 1.00 37.44 78 LYS A O 1
ATOM 651 N N . GLY A 1 79 ? 8.371 -28.941 -8.169 1.00 37.78 79 GLY A N 1
ATOM 652 C CA . GLY A 1 79 ? 9.119 -29.287 -6.973 1.00 37.78 79 GLY A CA 1
ATOM 653 C C . GLY A 1 79 ? 8.481 -28.458 -5.872 1.00 37.78 79 GLY A C 1
ATOM 654 O O . GLY A 1 79 ? 8.189 -27.286 -6.108 1.00 37.78 79 GLY A O 1
ATOM 655 N N . ASP A 1 80 ? 8.143 -29.082 -4.749 1.00 41.72 80 ASP A N 1
ATOM 656 C CA . ASP A 1 80 ? 7.405 -28.423 -3.676 1.00 41.72 80 ASP A CA 1
ATOM 657 C C . ASP A 1 80 ? 7.986 -27.026 -3.367 1.00 41.72 80 ASP A C 1
ATOM 659 O O . ASP A 1 80 ? 9.199 -26.848 -3.271 1.00 41.72 80 ASP A O 1
ATOM 663 N N . GLU A 1 81 ? 7.076 -26.059 -3.194 1.00 41.81 81 GLU A N 1
ATOM 664 C CA . GLU A 1 81 ? 7.247 -24.781 -2.477 1.00 41.81 81 GLU A CA 1
ATOM 665 C C . GLU A 1 81 ? 7.379 -23.449 -3.236 1.00 41.81 81 GLU A C 1
ATOM 667 O O . GLU A 1 81 ? 7.463 -22.423 -2.564 1.00 41.81 81 GLU A O 1
ATOM 672 N N . THR A 1 82 ? 7.293 -23.345 -4.568 1.00 43.53 82 THR A N 1
ATOM 673 C CA . THR A 1 82 ? 7.305 -21.993 -5.187 1.00 43.53 82 THR A CA 1
ATOM 674 C C . THR A 1 82 ? 6.332 -21.795 -6.353 1.00 43.53 82 THR A C 1
ATOM 676 O O . THR A 1 82 ? 6.681 -21.933 -7.520 1.00 43.53 82 THR A O 1
ATOM 679 N N . GLU A 1 83 ? 5.106 -21.360 -6.032 1.00 44.91 83 GLU A N 1
ATOM 680 C CA . GLU A 1 83 ? 4.248 -20.615 -6.968 1.00 44.91 83 GLU A CA 1
ATOM 681 C C . GLU A 1 83 ? 4.877 -19.226 -7.195 1.00 44.91 83 GLU A C 1
ATOM 683 O O . GLU A 1 83 ? 4.559 -18.261 -6.498 1.00 44.91 83 GLU A O 1
ATOM 688 N N . ILE A 1 84 ? 5.839 -19.120 -8.113 1.00 47.09 84 ILE A N 1
ATOM 689 C CA . ILE A 1 84 ? 6.404 -17.822 -8.502 1.00 47.09 84 ILE A CA 1
ATOM 690 C C . ILE A 1 84 ? 5.526 -17.236 -9.607 1.00 47.09 84 ILE A C 1
ATOM 692 O O . ILE A 1 84 ? 5.564 -17.672 -10.759 1.00 47.09 84 ILE A O 1
ATOM 696 N N . ASP A 1 85 ? 4.742 -16.228 -9.233 1.00 53.50 85 ASP A N 1
ATOM 697 C CA . ASP A 1 85 ? 4.053 -15.348 -10.170 1.00 53.50 85 ASP A CA 1
ATOM 698 C C . ASP A 1 85 ? 5.010 -14.221 -10.582 1.00 53.50 85 ASP A C 1
ATOM 700 O O . ASP A 1 85 ? 5.298 -13.317 -9.791 1.00 53.50 85 ASP A O 1
ATOM 704 N N . PHE A 1 86 ? 5.473 -14.220 -11.832 1.00 58.53 86 PHE A N 1
ATOM 705 C CA . PHE A 1 86 ? 6.113 -13.030 -12.385 1.00 58.53 86 PHE A CA 1
ATOM 706 C C . PHE A 1 86 ? 5.057 -12.027 -12.769 1.00 58.53 86 PHE A C 1
ATOM 708 O O . PHE A 1 86 ? 4.121 -12.336 -13.504 1.00 58.53 86 PHE A O 1
ATOM 715 N N . VAL A 1 87 ? 5.251 -10.799 -12.320 1.00 60.94 87 VAL A N 1
ATOM 716 C CA . VAL A 1 87 ? 4.456 -9.668 -12.752 1.00 60.94 87 VAL A CA 1
ATOM 717 C C . VAL A 1 87 ? 5.395 -8.669 -13.413 1.00 60.94 87 VAL A C 1
ATOM 719 O O . VAL A 1 87 ? 6.440 -8.334 -12.877 1.00 60.94 87 VAL A O 1
ATOM 722 N N . GLY A 1 88 ? 5.036 -8.215 -14.603 1.00 65.69 88 GLY A N 1
ATOM 723 C CA . GLY A 1 88 ? 5.773 -7.192 -15.327 1.00 65.69 88 GLY A CA 1
ATOM 724 C C . GLY A 1 88 ? 4.842 -6.058 -15.709 1.00 65.69 88 GLY A C 1
ATOM 725 O O . GLY A 1 88 ? 3.697 -6.278 -16.129 1.00 65.69 88 GLY A O 1
ATOM 726 N N . TYR A 1 89 ? 5.343 -4.840 -15.583 1.00 73.00 89 TYR A N 1
ATOM 727 C CA . TYR A 1 89 ? 4.687 -3.645 -16.088 1.00 73.00 89 TYR A CA 1
ATOM 728 C C . TYR A 1 89 ? 5.563 -3.018 -17.164 1.00 73.00 89 TYR A C 1
ATOM 730 O O . TYR A 1 89 ? 6.784 -3.081 -17.083 1.00 73.00 89 TYR A O 1
ATOM 738 N N . GLU A 1 90 ? 4.930 -2.420 -18.165 1.00 81.06 90 GLU A N 1
ATOM 739 C CA . GLU A 1 90 ? 5.628 -1.649 -19.187 1.00 81.06 90 GLU A CA 1
ATOM 740 C C . GLU A 1 90 ? 6.263 -0.390 -18.559 1.00 81.06 90 GLU A C 1
ATOM 742 O O . GLU A 1 90 ? 5.747 0.168 -17.582 1.00 81.06 90 GLU A O 1
ATOM 747 N N . PHE A 1 91 ? 7.391 0.057 -19.106 1.00 77.94 91 PHE A N 1
ATOM 748 C CA . PHE A 1 91 ? 8.186 1.173 -18.599 1.00 77.94 91 PHE A CA 1
ATOM 749 C C . PHE A 1 91 ? 7.461 2.506 -18.450 1.00 77.94 91 PHE A C 1
ATOM 751 O O . PHE A 1 91 ? 7.441 3.071 -17.351 1.00 77.94 91 PHE A O 1
ATOM 758 N N . ARG A 1 92 ? 6.780 2.988 -19.489 1.00 81.94 92 ARG A N 1
ATOM 759 C CA . ARG A 1 92 ? 5.943 4.191 -19.411 1.00 81.94 92 ARG A CA 1
ATOM 760 C C . ARG A 1 92 ? 4.841 4.034 -18.360 1.00 81.94 92 ARG A C 1
ATOM 762 O O . ARG A 1 92 ? 4.566 4.982 -17.618 1.00 81.94 92 ARG A O 1
ATOM 769 N N . LYS A 1 93 ? 4.224 2.854 -18.233 1.00 81.19 93 LYS A N 1
ATOM 770 C CA . LYS A 1 93 ? 3.228 2.581 -17.181 1.00 81.19 93 LYS A CA 1
ATOM 771 C C . LYS A 1 93 ? 3.825 2.656 -15.782 1.00 81.19 93 LYS A C 1
ATOM 773 O O . LYS A 1 93 ? 3.193 3.249 -14.909 1.00 81.19 93 LYS A O 1
ATOM 778 N N . MET A 1 94 ? 5.020 2.115 -15.564 1.00 80.06 94 MET A N 1
ATOM 779 C CA . MET A 1 94 ? 5.688 2.199 -14.263 1.00 80.06 94 MET A CA 1
ATOM 780 C C . MET A 1 94 ? 6.074 3.624 -13.903 1.00 80.06 94 MET A C 1
ATOM 782 O O . MET A 1 94 ? 5.774 4.057 -12.793 1.00 80.06 94 MET A O 1
ATOM 786 N N . LEU A 1 95 ? 6.618 4.395 -14.847 1.00 81.50 95 LEU A N 1
ATOM 787 C CA . LEU A 1 95 ? 6.854 5.826 -14.648 1.00 81.50 95 LEU A CA 1
ATOM 788 C C . LEU A 1 95 ? 5.544 6.564 -14.313 1.00 81.50 95 LEU A C 1
ATOM 790 O O . LEU A 1 95 ? 5.492 7.346 -13.363 1.00 81.50 95 LEU A O 1
ATOM 794 N N . SER A 1 96 ? 4.445 6.252 -15.010 1.00 86.31 96 SER A N 1
ATOM 795 C CA . SER A 1 96 ? 3.120 6.813 -14.704 1.00 86.31 96 SER A CA 1
ATOM 796 C C . SER A 1 96 ? 2.623 6.429 -13.305 1.00 86.31 96 SER A C 1
ATOM 798 O O . SER A 1 96 ? 2.035 7.256 -12.606 1.00 86.31 96 SER A O 1
ATOM 800 N N . TYR A 1 97 ? 2.845 5.186 -12.875 1.00 86.44 97 TYR A N 1
ATOM 801 C CA . TYR A 1 97 ? 2.490 4.706 -11.539 1.00 86.44 97 TYR A CA 1
ATOM 802 C C . TYR A 1 97 ? 3.290 5.421 -10.454 1.00 86.44 97 TYR A C 1
ATOM 804 O O . TYR A 1 97 ? 2.694 5.875 -9.475 1.00 86.44 97 TYR A O 1
ATOM 812 N N . THR A 1 98 ? 4.593 5.598 -10.662 1.00 81.94 98 THR A N 1
ATOM 813 C CA . THR A 1 98 ? 5.462 6.387 -9.786 1.00 81.94 98 THR A CA 1
ATOM 814 C C . THR A 1 98 ? 4.943 7.815 -9.659 1.00 81.94 98 THR A C 1
ATOM 816 O O . THR A 1 98 ? 4.683 8.268 -8.546 1.00 81.94 98 THR A O 1
ATOM 819 N N . ALA A 1 99 ? 4.683 8.491 -10.783 1.00 83.62 99 ALA A N 1
ATOM 820 C CA . ALA A 1 99 ? 4.205 9.873 -10.793 1.00 83.62 99 ALA A CA 1
ATOM 821 C C . ALA A 1 99 ? 2.835 10.054 -10.108 1.00 83.62 99 ALA A C 1
ATOM 823 O O . ALA A 1 99 ? 2.535 11.109 -9.547 1.00 83.62 99 ALA A O 1
ATOM 824 N N . LYS A 1 100 ? 1.991 9.015 -10.133 1.00 85.81 100 LYS A N 1
ATOM 825 C CA . LYS A 1 100 ? 0.662 9.004 -9.503 1.00 85.81 100 LYS A CA 1
ATOM 826 C C . LYS A 1 100 ? 0.670 8.541 -8.047 1.00 85.81 100 LYS A C 1
ATOM 828 O O . LYS A 1 100 ? -0.398 8.508 -7.446 1.00 85.81 100 LYS A O 1
ATOM 833 N N . SER A 1 101 ? 1.821 8.186 -7.476 1.00 86.50 101 SER A N 1
ATOM 834 C CA . SER A 1 101 ? 1.899 7.564 -6.148 1.00 86.50 101 SER A CA 1
ATOM 835 C C . SER A 1 101 ? 1.073 6.277 -6.029 1.00 86.50 101 SER A C 1
ATOM 837 O O . SER A 1 101 ? 0.341 6.046 -5.068 1.00 86.50 101 SER A O 1
ATOM 839 N N . ASN A 1 102 ? 1.131 5.439 -7.063 1.00 85.81 102 ASN A N 1
ATOM 840 C CA . ASN A 1 102 ? 0.419 4.170 -7.068 1.00 85.81 102 ASN A CA 1
ATOM 841 C C . ASN A 1 102 ? 1.077 3.180 -6.078 1.00 85.81 102 ASN A C 1
ATOM 843 O O . ASN A 1 102 ? 2.294 2.990 -6.153 1.00 85.81 102 ASN A O 1
ATOM 847 N N . PRO A 1 103 ? 0.310 2.485 -5.215 1.00 82.81 103 PRO A N 1
ATOM 848 C CA . PRO A 1 103 ? 0.880 1.531 -4.261 1.00 82.81 103 PRO A CA 1
ATOM 849 C C . PRO A 1 103 ? 1.622 0.363 -4.899 1.00 82.81 103 PRO A C 1
ATOM 851 O O . PRO A 1 103 ? 2.578 -0.109 -4.310 1.00 82.81 103 PRO A O 1
ATOM 854 N N . THR A 1 104 ? 1.269 -0.054 -6.118 1.00 78.94 104 THR A N 1
ATOM 855 C CA . THR A 1 104 ? 2.041 -1.070 -6.854 1.00 78.94 104 THR A CA 1
ATOM 856 C C . THR A 1 104 ? 3.480 -0.601 -7.076 1.00 78.94 104 THR A C 1
ATOM 858 O O . THR A 1 104 ? 4.41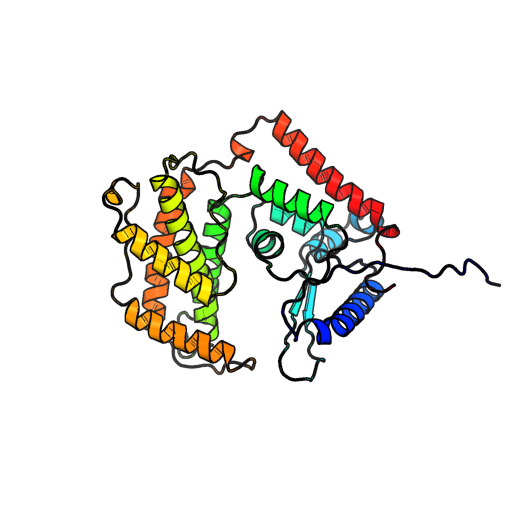8 -1.338 -6.812 1.00 78.94 104 THR A O 1
ATOM 861 N N . ALA A 1 105 ? 3.675 0.647 -7.515 1.00 77.81 105 ALA A N 1
ATOM 862 C CA . ALA A 1 105 ? 5.011 1.212 -7.706 1.00 77.81 105 ALA A CA 1
ATOM 863 C C . ALA A 1 105 ? 5.791 1.284 -6.379 1.00 77.81 105 ALA A C 1
ATOM 865 O O . ALA A 1 105 ? 6.974 0.953 -6.349 1.00 77.81 105 ALA A O 1
ATOM 866 N N . MET A 1 106 ? 5.123 1.645 -5.278 1.00 79.50 106 MET A N 1
ATOM 867 C CA . MET A 1 106 ? 5.713 1.648 -3.933 1.00 79.50 106 MET A CA 1
ATOM 868 C C . MET A 1 106 ? 6.099 0.244 -3.451 1.00 79.50 106 MET A C 1
ATOM 870 O O . MET A 1 106 ? 7.236 0.044 -3.031 1.00 79.50 106 MET A O 1
ATOM 874 N N . GLU A 1 107 ? 5.164 -0.711 -3.497 1.00 75.25 107 GLU A N 1
ATOM 875 C CA . GLU A 1 107 ? 5.370 -2.099 -3.064 1.00 75.25 107 GLU A CA 1
ATOM 876 C C . GLU A 1 107 ? 6.594 -2.695 -3.7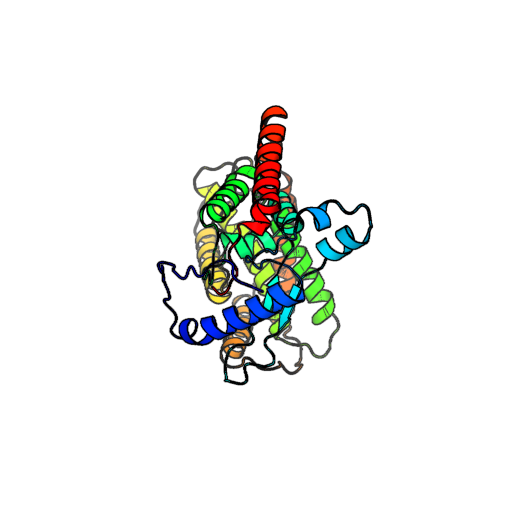80 1.00 75.25 107 GLU A C 1
ATOM 878 O O . GLU A 1 107 ? 7.426 -3.361 -3.173 1.00 75.25 107 GLU A O 1
ATOM 883 N N . TRP A 1 108 ? 6.744 -2.384 -5.068 1.00 72.69 108 TRP A N 1
ATOM 884 C CA . TRP A 1 108 ? 7.784 -2.945 -5.923 1.00 72.69 108 TRP A CA 1
ATOM 885 C C . TRP A 1 108 ? 9.134 -2.259 -5.757 1.00 72.69 108 TRP A C 1
ATOM 887 O O . TRP A 1 108 ? 10.150 -2.928 -5.592 1.00 72.69 108 TRP A O 1
ATOM 897 N N . MET A 1 109 ? 9.162 -0.927 -5.819 1.00 70.75 109 MET A N 1
ATOM 898 C CA . MET A 1 109 ? 10.423 -0.193 -5.777 1.00 70.75 109 MET A CA 1
ATOM 899 C C . MET A 1 109 ? 10.942 -0.046 -4.353 1.00 70.75 109 MET A C 1
ATOM 901 O O . MET A 1 109 ? 12.148 -0.103 -4.160 1.00 70.75 109 MET A O 1
ATOM 905 N N . VAL A 1 110 ? 10.069 0.169 -3.366 1.00 67.31 110 VAL A N 1
ATOM 906 C CA . VAL A 1 110 ? 10.466 0.603 -2.018 1.00 67.31 110 VAL A CA 1
ATOM 907 C C . VAL A 1 110 ? 10.325 -0.504 -0.978 1.00 67.31 110 VAL A C 1
ATOM 909 O O . VAL A 1 110 ? 11.218 -0.635 -0.149 1.00 67.31 110 VAL A O 1
ATOM 912 N N . GLN A 1 111 ? 9.253 -1.304 -1.018 1.00 65.81 111 GLN A N 1
ATOM 913 C CA . GLN A 1 111 ? 9.011 -2.351 -0.007 1.00 65.81 111 GLN A CA 1
ATOM 914 C C . GLN A 1 111 ? 9.605 -3.717 -0.353 1.00 65.81 111 GLN A C 1
ATOM 916 O O . GLN A 1 111 ? 9.608 -4.597 0.504 1.00 65.81 111 GLN A O 1
ATOM 921 N N . SER A 1 112 ? 10.063 -3.938 -1.586 1.00 64.75 112 SER A N 1
ATOM 922 C CA . SER A 1 112 ? 10.627 -5.236 -1.946 1.00 64.75 112 SER A CA 1
ATOM 923 C C . SER A 1 112 ? 11.967 -5.439 -1.236 1.00 64.75 112 SER A C 1
ATOM 925 O O . SER A 1 112 ? 12.972 -4.822 -1.586 1.00 64.75 112 SER A O 1
ATOM 927 N N . GLU A 1 113 ? 11.964 -6.299 -0.217 1.00 53.56 113 GLU A N 1
ATOM 928 C CA . GLU A 1 113 ? 13.148 -6.665 0.573 1.00 53.56 113 GLU A CA 1
ATOM 929 C C . GLU A 1 113 ? 14.111 -7.568 -0.211 1.00 53.56 113 GLU A C 1
ATOM 931 O O . GLU A 1 113 ? 15.297 -7.643 0.106 1.00 53.56 113 GLU A O 1
ATOM 936 N N . ILE A 1 114 ? 13.610 -8.248 -1.249 1.00 52.38 114 ILE A N 1
ATOM 937 C CA . ILE A 1 114 ? 14.372 -9.203 -2.053 1.00 52.38 114 ILE A CA 1
ATOM 938 C C . ILE A 1 114 ? 14.356 -8.747 -3.509 1.00 52.38 114 ILE A C 1
ATOM 940 O O . ILE A 1 114 ? 13.370 -8.901 -4.231 1.00 52.38 114 ILE A O 1
ATOM 944 N N . ILE A 1 115 ? 15.490 -8.217 -3.957 1.00 59.19 115 ILE A N 1
ATOM 945 C CA . ILE A 1 115 ? 15.736 -7.909 -5.364 1.00 59.19 115 ILE A CA 1
ATOM 946 C C . ILE A 1 115 ? 16.498 -9.086 -5.968 1.00 59.19 115 ILE A C 1
ATOM 948 O O . ILE A 1 115 ? 17.651 -9.333 -5.626 1.00 59.19 115 ILE A O 1
ATOM 952 N N . TYR A 1 116 ? 15.847 -9.816 -6.873 1.00 49.06 116 TYR A N 1
ATOM 953 C CA . TYR A 1 116 ? 16.456 -10.970 -7.543 1.00 49.06 116 TYR A CA 1
ATOM 954 C C . TYR A 1 116 ? 17.430 -10.560 -8.659 1.00 49.06 116 TYR A C 1
ATOM 956 O O . TYR A 1 116 ? 18.384 -11.284 -8.931 1.00 49.06 116 TYR A O 1
ATOM 964 N N . TYR A 1 117 ? 17.186 -9.414 -9.304 1.00 53.09 117 TYR A N 1
ATOM 965 C CA . TYR A 1 117 ? 18.009 -8.870 -10.385 1.00 53.09 117 TYR A CA 1
ATOM 966 C C . TYR A 1 117 ? 17.754 -7.365 -10.568 1.00 53.09 117 TYR A C 1
ATOM 968 O O . TYR A 1 117 ? 16.603 -6.927 -10.588 1.00 53.09 117 TYR A O 1
ATOM 976 N N . CYS A 1 118 ? 18.814 -6.571 -10.732 1.00 60.47 118 CYS A N 1
ATOM 977 C CA . CYS A 1 118 ? 18.731 -5.159 -11.099 1.00 60.47 118 CYS A CA 1
ATOM 978 C C . CYS A 1 118 ? 19.851 -4.834 -12.092 1.00 60.47 118 CYS A C 1
ATOM 980 O O . CYS A 1 118 ? 21.024 -4.933 -11.751 1.00 60.47 118 CYS A O 1
ATOM 982 N N . TYR A 1 119 ? 19.484 -4.477 -13.321 1.00 59.78 119 TYR A N 1
ATOM 983 C CA . TYR A 1 119 ? 20.443 -4.101 -14.365 1.00 59.78 119 TYR A CA 1
ATOM 984 C C . TYR A 1 119 ? 21.011 -2.688 -14.159 1.00 59.78 119 TYR A C 1
ATOM 986 O O . TYR A 1 119 ? 22.179 -2.446 -14.449 1.00 59.78 119 TYR A O 1
ATOM 994 N N . ASP A 1 120 ? 20.194 -1.768 -13.639 1.00 69.50 120 ASP A N 1
ATOM 995 C CA . ASP A 1 120 ? 20.572 -0.374 -13.413 1.00 69.50 120 ASP A CA 1
ATOM 996 C C . ASP A 1 120 ? 20.199 0.062 -11.986 1.00 69.50 120 ASP A C 1
ATOM 998 O O . ASP A 1 120 ? 19.105 0.562 -11.699 1.00 69.50 120 ASP A O 1
ATOM 1002 N N . GLU A 1 121 ? 21.132 -0.160 -11.057 1.00 72.12 121 GLU A N 1
ATOM 1003 C CA . GLU A 1 121 ? 20.984 0.247 -9.655 1.00 72.12 121 GLU A CA 1
ATOM 1004 C C . GLU A 1 121 ? 20.906 1.767 -9.498 1.00 72.12 121 GLU A C 1
ATOM 1006 O O . GLU A 1 121 ? 20.232 2.266 -8.589 1.00 72.12 121 GLU A O 1
ATOM 1011 N N . LYS A 1 122 ? 21.576 2.513 -10.386 1.00 75.06 122 LYS A N 1
ATOM 1012 C CA . LYS A 1 122 ? 21.549 3.973 -10.380 1.00 75.06 122 LYS A CA 1
ATOM 1013 C C . LYS A 1 122 ? 20.144 4.451 -10.723 1.00 75.06 122 LYS A C 1
ATOM 1015 O O . LYS A 1 122 ? 19.598 5.259 -9.975 1.00 75.06 122 LYS A O 1
ATOM 1020 N N . TRP A 1 123 ? 19.527 3.898 -11.764 1.00 76.56 123 TRP A N 1
ATOM 1021 C CA . TRP A 1 123 ? 18.134 4.175 -12.103 1.00 76.56 123 TRP A CA 1
ATOM 1022 C C . TRP A 1 123 ? 17.193 3.848 -10.944 1.00 76.56 123 TRP A C 1
ATOM 1024 O O . TRP A 1 123 ? 16.382 4.689 -10.557 1.00 76.56 123 TRP A O 1
ATOM 1034 N N . LEU A 1 124 ? 17.320 2.663 -10.335 1.00 76.19 124 LEU A N 1
ATOM 1035 C CA . LEU A 1 124 ? 16.452 2.276 -9.219 1.00 76.19 124 LEU A CA 1
ATOM 1036 C C . LEU A 1 124 ? 16.601 3.235 -8.031 1.00 76.19 124 LEU A C 1
ATOM 1038 O O . LEU A 1 124 ? 15.605 3.615 -7.410 1.00 76.19 124 LEU A O 1
ATOM 1042 N N . LYS A 1 125 ? 17.834 3.644 -7.715 1.00 78.44 125 LYS A N 1
ATOM 1043 C CA . LYS A 1 125 ? 18.114 4.622 -6.662 1.00 78.44 125 LYS A CA 1
ATOM 1044 C C . LYS A 1 125 ? 17.505 5.983 -6.991 1.00 78.44 125 LYS A C 1
ATOM 1046 O O . LYS A 1 125 ? 16.802 6.538 -6.149 1.00 78.44 125 LYS A O 1
ATOM 1051 N N . GLU A 1 126 ? 17.712 6.486 -8.204 1.00 77.81 126 GLU A N 1
ATOM 1052 C CA . GLU A 1 126 ? 17.131 7.754 -8.641 1.00 77.81 126 GLU A CA 1
ATOM 1053 C C . GLU A 1 126 ? 15.603 7.710 -8.575 1.00 77.81 126 GLU A C 1
ATOM 1055 O O . GLU A 1 126 ? 14.991 8.618 -8.022 1.00 77.81 126 GLU A O 1
ATOM 1060 N N . MET A 1 127 ? 14.973 6.629 -9.036 1.00 76.62 127 MET A N 1
ATOM 1061 C CA . MET A 1 127 ? 13.521 6.446 -8.968 1.00 76.62 127 MET A CA 1
ATOM 1062 C C . MET A 1 127 ? 12.988 6.416 -7.535 1.00 76.62 127 MET A C 1
ATOM 1064 O O . MET A 1 127 ? 11.961 7.037 -7.253 1.00 76.62 127 MET A O 1
ATOM 1068 N N . LYS A 1 128 ? 13.688 5.739 -6.615 1.00 78.38 128 LYS A N 1
ATOM 1069 C CA . LYS A 1 128 ? 13.359 5.746 -5.180 1.00 78.38 128 LYS A CA 1
ATOM 1070 C C . LYS A 1 128 ? 13.438 7.157 -4.605 1.00 78.38 128 LYS A C 1
ATOM 1072 O O . LYS A 1 128 ? 12.508 7.594 -3.931 1.00 78.38 128 LYS A O 1
ATOM 1077 N N . GLU A 1 129 ? 14.522 7.876 -4.881 1.00 78.62 129 GLU A N 1
ATOM 1078 C CA . GLU A 1 129 ? 14.715 9.257 -4.431 1.00 78.62 129 GLU A CA 1
ATOM 1079 C C . GLU A 1 129 ? 13.628 10.177 -4.993 1.00 78.62 129 GLU A C 1
ATOM 1081 O O . GLU A 1 129 ? 12.991 10.920 -4.246 1.00 78.62 129 GLU A O 1
ATOM 1086 N N . PHE A 1 130 ? 13.340 10.075 -6.288 1.00 77.62 130 PHE A N 1
ATOM 1087 C CA . PHE A 1 130 ? 12.285 10.840 -6.936 1.00 77.62 130 PHE A CA 1
ATOM 1088 C C . PHE A 1 130 ? 10.923 10.606 -6.319 1.00 77.62 130 PHE A C 1
ATOM 1090 O O . PHE A 1 130 ? 10.188 11.554 -6.033 1.00 77.62 130 PHE A O 1
ATOM 1097 N N . TRP A 1 131 ? 10.579 9.335 -6.143 1.00 81.00 131 TRP A N 1
ATOM 1098 C CA . TRP A 1 131 ? 9.298 8.962 -5.592 1.00 81.00 131 TRP A CA 1
ATOM 1099 C C . TRP A 1 131 ? 9.163 9.478 -4.161 1.00 81.00 131 TRP A C 1
ATOM 1101 O O . TRP A 1 131 ? 8.218 10.212 -3.883 1.00 81.00 131 TRP A O 1
ATOM 1111 N N . ASN A 1 132 ? 10.146 9.208 -3.300 1.00 78.19 132 ASN A N 1
ATOM 1112 C CA . ASN A 1 132 ? 10.143 9.649 -1.904 1.00 78.19 132 ASN A CA 1
ATOM 1113 C C . ASN A 1 132 ? 10.075 11.174 -1.764 1.00 78.19 132 ASN A C 1
ATOM 1115 O O . ASN A 1 132 ? 9.367 11.690 -0.900 1.00 78.19 132 ASN A O 1
ATOM 1119 N N . VAL A 1 133 ? 10.814 11.909 -2.598 1.00 77.75 133 VAL A N 1
ATOM 1120 C CA . VAL A 1 133 ? 10.935 13.361 -2.452 1.00 77.75 133 VAL A CA 1
ATOM 1121 C C . VAL A 1 133 ? 9.767 14.094 -3.103 1.00 77.75 133 VAL A C 1
ATOM 1123 O O . VAL A 1 133 ? 9.266 15.051 -2.516 1.00 77.75 133 VAL A O 1
ATOM 1126 N N . TYR A 1 134 ? 9.337 13.693 -4.300 1.00 76.69 134 TYR A N 1
ATOM 1127 C CA . TYR A 1 134 ? 8.452 14.520 -5.129 1.00 76.69 134 TYR A CA 1
ATOM 1128 C C . TYR A 1 134 ? 7.067 13.914 -5.363 1.00 76.69 134 TYR A C 1
ATOM 1130 O O . TYR A 1 134 ? 6.086 14.659 -5.381 1.00 76.69 134 TYR A O 1
ATOM 1138 N N . TYR A 1 135 ? 6.961 12.592 -5.524 1.00 79.31 135 TYR A N 1
ATOM 1139 C CA . TYR A 1 135 ? 5.713 11.953 -5.968 1.00 79.31 135 TYR A CA 1
ATOM 1140 C C . TYR A 1 135 ? 4.953 11.198 -4.878 1.00 79.31 135 TYR A C 1
ATOM 1142 O O . TYR A 1 135 ? 3.784 10.861 -5.083 1.00 79.31 135 TYR A O 1
ATOM 1150 N N . PHE A 1 136 ? 5.564 10.938 -3.722 1.00 84.12 136 PHE A N 1
ATOM 1151 C CA . PHE A 1 136 ? 4.882 10.310 -2.599 1.00 84.12 136 PHE A CA 1
ATOM 1152 C C . PHE A 1 136 ? 3.662 11.141 -2.195 1.00 84.12 136 PHE A C 1
ATOM 1154 O O . PHE A 1 136 ? 3.744 12.342 -1.929 1.00 84.12 136 PHE A O 1
ATOM 1161 N N . ASN A 1 137 ? 2.513 10.479 -2.123 1.00 85.81 137 ASN A N 1
ATOM 1162 C CA . ASN A 1 137 ? 1.277 11.037 -1.624 1.00 85.81 137 ASN A CA 1
ATOM 1163 C C . ASN A 1 137 ? 0.566 9.969 -0.785 1.00 85.81 137 ASN A C 1
ATOM 1165 O O . ASN A 1 137 ? -0.006 9.015 -1.321 1.00 85.81 137 ASN A O 1
ATOM 1169 N N . LEU A 1 138 ? 0.552 10.187 0.531 1.00 87.50 138 LEU A N 1
ATOM 1170 C CA . LEU A 1 138 ? -0.087 9.282 1.478 1.00 87.50 138 LEU A CA 1
ATOM 1171 C C . LEU A 1 138 ? -1.585 9.135 1.216 1.00 87.50 138 LEU A C 1
ATOM 1173 O O . LEU A 1 138 ? -2.102 8.023 1.212 1.00 87.50 138 LEU A O 1
ATOM 1177 N N . LYS A 1 139 ? -2.273 10.252 0.951 1.00 88.88 139 LYS A N 1
ATOM 1178 C CA . LYS A 1 139 ? -3.705 10.305 0.631 1.00 88.88 139 LYS A CA 1
ATOM 1179 C C . LYS A 1 139 ? -4.052 9.358 -0.517 1.00 88.88 139 LYS A C 1
ATOM 1181 O O . LYS A 1 139 ? -4.977 8.559 -0.396 1.00 88.88 139 LYS A O 1
ATOM 1186 N N . THR A 1 140 ? -3.307 9.417 -1.618 1.00 89.06 140 THR A N 1
ATOM 1187 C CA . THR A 1 140 ? -3.527 8.572 -2.797 1.00 89.06 140 THR A CA 1
ATOM 1188 C C . THR A 1 140 ? -3.347 7.096 -2.462 1.00 89.06 140 THR A C 1
ATOM 1190 O O . THR A 1 140 ? -4.191 6.282 -2.839 1.00 89.06 140 THR A O 1
ATOM 1193 N N . ILE A 1 141 ? -2.289 6.755 -1.724 1.00 90.00 141 ILE A N 1
ATOM 1194 C CA . ILE A 1 141 ? -1.995 5.376 -1.319 1.00 90.00 141 ILE A CA 1
ATOM 1195 C C . ILE A 1 141 ? -3.085 4.840 -0.382 1.00 90.00 141 ILE A C 1
ATOM 1197 O O . ILE A 1 141 ? -3.608 3.747 -0.600 1.00 90.00 141 ILE A O 1
ATOM 1201 N N . VAL A 1 142 ? -3.496 5.633 0.610 1.00 92.75 142 VAL A N 1
ATOM 1202 C CA . VAL A 1 142 ? -4.553 5.276 1.564 1.00 92.75 142 VAL A CA 1
ATOM 1203 C C . VAL A 1 142 ? -5.888 5.047 0.858 1.00 92.75 142 VAL A C 1
ATOM 1205 O O . VAL A 1 142 ? -6.500 3.996 1.044 1.00 92.75 142 VAL A O 1
ATOM 1208 N N . TYR A 1 143 ? -6.335 5.962 -0.010 1.00 93.56 143 TYR A N 1
ATOM 1209 C CA . TYR A 1 143 ? -7.577 5.743 -0.763 1.00 93.56 143 TYR A CA 1
ATOM 1210 C C . TYR A 1 143 ? -7.496 4.518 -1.674 1.00 93.56 143 TYR A C 1
ATOM 1212 O O . TYR A 1 143 ? -8.494 3.817 -1.849 1.00 93.56 143 TYR A O 1
ATOM 1220 N N . HIS A 1 144 ? -6.324 4.236 -2.241 1.00 92.88 144 HIS A N 1
ATOM 1221 C CA . HIS A 1 144 ? -6.126 3.044 -3.051 1.00 92.88 144 HIS A CA 1
ATOM 1222 C C . HIS A 1 144 ? -6.299 1.762 -2.223 1.00 92.88 144 HIS A C 1
ATOM 1224 O O . HIS A 1 144 ? -7.078 0.897 -2.623 1.00 92.88 144 HIS A O 1
ATOM 1230 N N . TYR A 1 145 ? -5.667 1.655 -1.050 1.00 94.31 145 TYR A N 1
ATOM 1231 C CA . TYR A 1 145 ? -5.845 0.494 -0.170 1.00 94.31 145 TYR A CA 1
ATOM 1232 C C . TYR A 1 145 ? -7.272 0.362 0.365 1.00 94.31 145 TYR A C 1
ATOM 1234 O O . TYR A 1 145 ? -7.816 -0.742 0.359 1.00 94.31 145 TYR A O 1
ATOM 1242 N N . LEU A 1 146 ? -7.923 1.469 0.736 1.00 96.31 146 LEU A N 1
ATOM 1243 C CA . LEU A 1 146 ? -9.329 1.464 1.156 1.00 96.31 146 LEU A CA 1
ATOM 1244 C C . LEU A 1 146 ? -10.268 0.957 0.051 1.00 96.31 146 LEU A C 1
ATOM 1246 O O . LEU A 1 146 ? -11.233 0.240 0.336 1.00 96.31 146 LEU A O 1
ATOM 1250 N N . ASN A 1 147 ? -9.995 1.310 -1.209 1.00 95.81 147 ASN A N 1
ATOM 1251 C CA . ASN A 1 147 ? -10.756 0.818 -2.355 1.00 95.81 147 ASN A CA 1
ATOM 1252 C C . ASN A 1 147 ? -10.477 -0.667 -2.617 1.00 95.81 147 ASN A C 1
ATOM 1254 O O . ASN A 1 147 ? -11.428 -1.436 -2.713 1.00 95.81 147 ASN A O 1
ATOM 1258 N N . ILE A 1 148 ? -9.211 -1.103 -2.609 1.00 93.25 148 ILE A N 1
ATOM 1259 C CA . ILE A 1 148 ? -8.864 -2.530 -2.739 1.00 93.25 148 ILE A CA 1
ATOM 1260 C C . ILE A 1 148 ? -9.539 -3.362 -1.645 1.00 93.25 148 ILE A C 1
ATOM 1262 O O . ILE A 1 148 ? -10.081 -4.431 -1.936 1.00 93.25 148 ILE A O 1
ATOM 1266 N N . ALA A 1 149 ? -9.518 -2.893 -0.396 1.00 96.25 149 ALA A N 1
ATOM 1267 C CA . ALA A 1 149 ? -10.160 -3.567 0.724 1.00 96.25 149 ALA A CA 1
ATOM 1268 C C . ALA A 1 149 ? -11.676 -3.675 0.513 1.00 96.25 149 ALA A C 1
ATOM 1270 O O . ALA A 1 149 ? -12.251 -4.756 0.653 1.00 96.25 149 ALA A O 1
ATOM 1271 N N . LYS A 1 150 ? -12.320 -2.566 0.123 1.00 96.12 150 LYS A N 1
ATOM 1272 C CA . LYS A 1 150 ? -13.757 -2.512 -0.170 1.00 96.12 150 LYS A CA 1
ATOM 1273 C C . LYS A 1 150 ? -14.138 -3.483 -1.285 1.00 96.12 150 LYS A C 1
ATOM 1275 O O . LYS A 1 150 ? -15.082 -4.250 -1.108 1.00 96.12 150 LYS A O 1
ATOM 1280 N N . ASP A 1 151 ? -13.429 -3.443 -2.405 1.00 95.00 151 ASP A N 1
ATOM 1281 C CA . ASP A 1 151 ? -13.758 -4.238 -3.585 1.00 95.00 151 ASP A CA 1
ATOM 1282 C C . ASP A 1 151 ? -13.539 -5.725 -3.292 1.00 95.00 151 ASP A C 1
ATOM 1284 O O . ASP A 1 151 ? -14.444 -6.532 -3.490 1.00 95.00 151 ASP A O 1
ATOM 1288 N N . ASN A 1 152 ? -12.416 -6.094 -2.660 1.00 93.12 152 ASN A N 1
ATOM 1289 C CA . ASN A 1 152 ? -12.189 -7.485 -2.263 1.00 93.12 152 ASN A CA 1
ATOM 1290 C C . ASN A 1 152 ? -13.221 -7.988 -1.243 1.00 93.12 152 ASN A C 1
ATOM 1292 O O . ASN A 1 152 ? -13.643 -9.144 -1.320 1.00 93.12 152 ASN A O 1
ATOM 1296 N N . TYR A 1 153 ? -13.639 -7.151 -0.293 1.00 95.62 153 TYR A N 1
ATOM 1297 C CA . TYR A 1 153 ? -14.704 -7.520 0.632 1.00 95.62 153 TYR A CA 1
ATOM 1298 C C . TYR A 1 153 ? -16.027 -7.737 -0.111 1.00 95.62 153 TYR A C 1
ATOM 1300 O O . TYR A 1 153 ? -16.666 -8.771 0.075 1.00 95.62 153 TYR A O 1
ATOM 1308 N N . CYS A 1 154 ? -16.429 -6.806 -0.980 1.00 94.75 154 CYS A N 1
ATOM 1309 C CA . CYS A 1 154 ? -17.673 -6.897 -1.744 1.00 94.75 154 CYS A CA 1
ATOM 1310 C C . CYS A 1 154 ? -17.710 -8.115 -2.675 1.00 94.75 154 CYS A C 1
ATOM 1312 O O . CYS A 1 154 ? -18.710 -8.831 -2.691 1.00 94.75 154 CYS A O 1
ATOM 1314 N N . ASP A 1 155 ? -16.626 -8.372 -3.403 1.00 93.56 155 ASP A N 1
ATOM 1315 C CA . ASP A 1 155 ? -16.585 -9.412 -4.430 1.00 93.56 155 ASP A CA 1
ATOM 1316 C C . ASP A 1 155 ? -16.461 -10.816 -3.828 1.00 93.56 155 ASP A C 1
ATOM 1318 O O . ASP A 1 155 ? -17.105 -11.768 -4.290 1.00 93.56 155 ASP A O 1
ATOM 1322 N N . TYR A 1 156 ? -15.643 -10.958 -2.777 1.00 92.31 156 TYR A N 1
ATOM 1323 C CA . TYR A 1 156 ? -15.232 -12.270 -2.275 1.00 92.31 156 TYR A CA 1
ATOM 1324 C C . TYR A 1 156 ? -15.813 -12.662 -0.916 1.00 92.31 156 TYR A C 1
ATOM 1326 O O . TYR A 1 156 ? -15.833 -13.858 -0.623 1.00 92.31 156 TYR A O 1
ATOM 1334 N N . LEU A 1 157 ? -16.261 -11.712 -0.088 1.00 94.31 157 LEU A N 1
ATOM 1335 C CA . LEU A 1 157 ? -16.702 -11.989 1.287 1.00 94.31 157 LEU A CA 1
ATOM 1336 C C . LEU A 1 157 ? -18.186 -11.674 1.508 1.00 94.31 157 LEU A C 1
ATOM 1338 O O . LEU A 1 157 ? -18.929 -12.481 2.070 1.00 94.31 157 LEU A O 1
ATOM 1342 N N . ARG A 1 158 ? -18.637 -10.505 1.052 1.00 93.50 158 ARG A N 1
ATOM 1343 C CA . ARG A 1 158 ? -19.983 -9.991 1.300 1.00 93.50 158 ARG A CA 1
ATOM 1344 C C . ARG A 1 158 ? -21.046 -10.878 0.652 1.00 93.50 158 ARG A C 1
ATOM 1346 O O . ARG A 1 158 ? -20.939 -11.259 -0.510 1.00 93.50 158 ARG A O 1
ATOM 1353 N N . ASN A 1 159 ? -22.120 -11.144 1.397 1.00 92.75 159 ASN A N 1
ATOM 1354 C CA . ASN A 1 159 ? -23.289 -11.903 0.936 1.00 92.75 159 ASN A CA 1
ATOM 1355 C C . ASN A 1 159 ? -22.957 -13.316 0.407 1.00 92.75 159 ASN A C 1
ATOM 1357 O O . ASN A 1 159 ? -23.688 -13.854 -0.423 1.00 92.75 159 ASN A O 1
ATOM 1361 N N . LYS A 1 160 ? -21.856 -13.926 0.865 1.00 92.56 160 LYS A N 1
ATOM 1362 C CA . LYS A 1 160 ? -21.492 -15.314 0.549 1.00 92.56 160 LYS A CA 1
ATOM 1363 C C . LYS A 1 160 ? -21.724 -16.203 1.773 1.00 92.56 160 LYS A C 1
ATOM 1365 O O . LYS A 1 160 ? -21.334 -15.830 2.876 1.00 92.56 160 LYS A O 1
ATOM 1370 N N . ALA A 1 161 ? -22.320 -17.379 1.581 1.00 90.94 161 ALA A N 1
ATOM 1371 C CA . ALA A 1 161 ? -22.438 -18.381 2.647 1.00 90.94 161 ALA A CA 1
ATOM 1372 C C . ALA A 1 161 ? -21.068 -18.996 2.985 1.00 90.94 161 ALA A C 1
ATOM 1374 O O . ALA A 1 161 ? -20.701 -19.124 4.152 1.00 90.94 161 ALA A O 1
ATOM 1375 N N . GLU A 1 162 ? -20.277 -19.286 1.949 1.00 94.50 162 GLU A N 1
ATOM 1376 C CA . GLU A 1 162 ? -18.915 -19.796 2.068 1.00 94.50 162 GLU A CA 1
ATOM 1377 C C . GLU A 1 162 ? -17.937 -18.952 1.248 1.00 94.50 162 GLU A C 1
ATOM 1379 O O . GLU A 1 162 ? -18.235 -18.511 0.133 1.00 94.50 162 GLU A O 1
ATOM 1384 N N . VAL A 1 163 ? -16.744 -18.749 1.799 1.00 93.38 163 VAL A N 1
ATOM 1385 C CA . VAL A 1 163 ? -15.710 -17.859 1.272 1.00 93.38 163 VAL A CA 1
ATOM 1386 C C . VAL A 1 163 ? -14.353 -18.545 1.272 1.00 93.38 163 VAL A C 1
ATOM 1388 O O . VAL A 1 163 ? -14.063 -19.409 2.101 1.00 93.38 163 VAL A O 1
ATOM 1391 N N . ASN A 1 164 ? -13.475 -18.124 0.363 1.00 90.25 164 ASN A N 1
ATOM 1392 C CA . ASN A 1 164 ? -12.059 -18.442 0.491 1.00 90.25 164 ASN A CA 1
ATOM 1393 C C . ASN A 1 164 ? -11.476 -17.566 1.607 1.00 90.25 164 ASN A C 1
ATOM 1395 O O . ASN A 1 164 ? -11.261 -16.370 1.410 1.00 90.25 164 ASN A O 1
ATOM 1399 N N . ARG A 1 165 ? -11.211 -18.155 2.777 1.00 92.19 165 ARG A N 1
ATOM 1400 C CA . ARG A 1 165 ? -10.758 -17.407 3.960 1.00 92.19 165 ARG A CA 1
ATOM 1401 C C . ARG A 1 165 ? -9.402 -16.704 3.774 1.00 92.19 165 ARG A C 1
ATOM 1403 O O . ARG A 1 165 ? -9.156 -15.725 4.470 1.00 92.19 165 ARG A O 1
ATOM 1410 N N . LYS A 1 166 ? -8.587 -17.067 2.770 1.00 88.38 166 LYS A N 1
ATOM 1411 C CA . LYS A 1 166 ? -7.384 -16.301 2.371 1.00 88.38 166 LYS A CA 1
ATOM 1412 C C . LYS A 1 166 ? -7.735 -14.849 2.016 1.00 88.38 166 LYS A C 1
ATOM 1414 O O . LYS A 1 166 ? -6.916 -13.954 2.197 1.00 88.38 166 LYS A O 1
ATOM 1419 N N . LYS A 1 167 ? -8.963 -14.591 1.545 1.00 91.88 167 LYS A N 1
ATOM 1420 C CA . LYS A 1 167 ? -9.471 -13.244 1.238 1.00 91.88 167 LYS A CA 1
ATOM 1421 C C . LYS A 1 167 ? -9.602 -12.350 2.469 1.00 91.88 167 LYS A C 1
ATOM 1423 O O . LYS A 1 167 ? -9.384 -11.154 2.316 1.00 91.88 167 LYS A O 1
ATOM 1428 N N . TYR A 1 168 ? -9.810 -12.897 3.671 1.00 95.56 168 TYR A N 1
ATOM 1429 C CA . TYR A 1 168 ? -9.705 -12.104 4.902 1.00 95.56 168 TYR A CA 1
ATOM 1430 C C . TYR A 1 168 ? -8.297 -11.530 5.076 1.00 95.56 168 TYR A C 1
ATOM 1432 O O . TYR A 1 168 ? -8.172 -10.342 5.337 1.00 95.56 168 TYR A O 1
ATOM 1440 N N . ILE A 1 169 ? -7.245 -12.324 4.835 1.00 92.25 169 ILE A N 1
ATOM 1441 C CA . ILE A 1 169 ? -5.848 -11.864 4.935 1.00 92.25 169 ILE A CA 1
ATOM 1442 C C . ILE A 1 169 ? -5.581 -10.726 3.937 1.00 92.25 169 ILE A C 1
ATOM 1444 O O . ILE A 1 169 ? -4.950 -9.737 4.288 1.00 92.25 169 ILE A O 1
ATOM 1448 N N . TYR A 1 170 ? -6.087 -10.833 2.702 1.00 90.00 170 TYR A N 1
ATOM 1449 C CA . TYR A 1 170 ? -5.903 -9.793 1.681 1.00 90.00 170 TYR A CA 1
ATOM 1450 C C . TYR A 1 170 ? -6.585 -8.467 2.039 1.00 90.00 170 TYR A C 1
ATOM 1452 O O . TYR A 1 170 ? -5.964 -7.414 1.898 1.00 90.00 170 TYR A O 1
ATOM 1460 N N . VAL A 1 171 ? -7.843 -8.513 2.496 1.00 95.75 171 VAL A N 1
ATOM 1461 C CA . VAL A 1 171 ? -8.563 -7.301 2.922 1.00 95.75 171 VAL A CA 1
ATOM 1462 C C . VAL A 1 171 ? -7.900 -6.722 4.170 1.00 95.75 171 VAL A C 1
ATOM 1464 O O . VAL A 1 171 ? -7.611 -5.529 4.205 1.00 95.75 171 VAL A O 1
ATOM 1467 N N . MET A 1 172 ? -7.581 -7.571 5.150 1.00 96.25 172 MET A N 1
ATOM 1468 C CA . MET A 1 172 ? -6.967 -7.154 6.406 1.00 96.25 172 MET A CA 1
ATOM 1469 C C . MET A 1 172 ? -5.590 -6.524 6.197 1.00 96.25 172 MET A C 1
ATOM 1471 O O . MET A 1 172 ? -5.310 -5.504 6.804 1.00 96.25 172 MET A O 1
ATOM 1475 N N . ARG A 1 173 ? -4.756 -7.050 5.288 1.00 93.00 173 ARG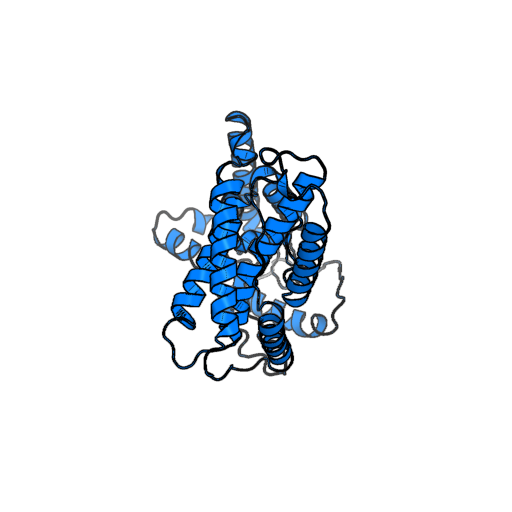 A N 1
ATOM 1476 C CA . ARG A 1 173 ? -3.460 -6.436 4.945 1.00 93.00 173 ARG A CA 1
ATOM 1477 C C . ARG A 1 173 ? -3.626 -4.988 4.479 1.00 93.00 173 ARG A C 1
ATOM 1479 O O . ARG A 1 173 ? -2.851 -4.134 4.881 1.00 93.00 173 ARG A O 1
ATOM 1486 N N . CYS A 1 174 ? -4.630 -4.717 3.642 1.00 94.62 174 CYS A N 1
ATOM 1487 C CA . CYS A 1 174 ? -4.882 -3.366 3.139 1.00 94.62 174 CYS A CA 1
ATOM 1488 C C . CYS A 1 174 ? -5.323 -2.420 4.261 1.00 94.62 174 CYS A C 1
ATOM 1490 O O . CYS A 1 174 ? -4.830 -1.302 4.323 1.00 94.62 174 CYS A O 1
ATOM 1492 N N . LEU A 1 175 ? -6.222 -2.873 5.138 1.00 97.19 175 LEU A N 1
ATOM 1493 C CA . LEU A 1 175 ? -6.708 -2.071 6.263 1.00 97.19 175 LEU A CA 1
ATOM 1494 C C . LEU A 1 175 ? -5.595 -1.840 7.301 1.00 97.19 175 LEU A C 1
ATOM 1496 O O . LEU A 1 175 ? -5.242 -0.705 7.591 1.00 97.19 175 LEU A O 1
ATOM 1500 N N . LEU A 1 176 ? -4.896 -2.897 7.731 1.00 95.69 176 LEU A N 1
ATOM 1501 C CA . LEU A 1 176 ? -3.742 -2.786 8.635 1.00 95.69 176 LEU A CA 1
ATOM 1502 C C . LEU A 1 176 ? -2.646 -1.859 8.097 1.00 95.69 176 LEU A C 1
ATOM 1504 O O . LEU A 1 176 ? -2.024 -1.146 8.875 1.00 95.69 176 LEU A O 1
ATOM 1508 N N . TRP A 1 177 ? -2.424 -1.819 6.778 1.00 93.69 177 TRP A N 1
ATOM 1509 C CA . TRP A 1 177 ? -1.498 -0.857 6.176 1.00 93.69 177 TRP A CA 1
ATOM 1510 C C . TRP A 1 177 ? -1.937 0.588 6.454 1.00 93.69 177 TRP A C 1
ATOM 1512 O O . TRP A 1 177 ? -1.117 1.427 6.829 1.00 93.69 177 TRP A O 1
ATOM 1522 N N . VAL A 1 178 ? -3.232 0.886 6.298 1.00 94.94 178 VAL A N 1
ATOM 1523 C CA . VAL A 1 178 ? -3.785 2.225 6.546 1.00 94.94 178 VAL A CA 1
ATOM 1524 C C . VAL A 1 178 ? -3.800 2.547 8.039 1.00 94.94 178 VAL A C 1
ATOM 1526 O O . VAL A 1 178 ? -3.446 3.663 8.410 1.00 94.94 178 VAL A O 1
ATOM 1529 N N . GLU A 1 179 ? -4.133 1.583 8.896 1.00 95.81 179 GLU A N 1
ATOM 1530 C CA . GLU A 1 179 ? -4.039 1.718 10.352 1.00 95.81 179 GLU A CA 1
ATOM 1531 C C . GLU A 1 179 ? -2.599 2.037 10.789 1.00 95.81 179 GLU A C 1
ATOM 1533 O O . GLU A 1 179 ? -2.367 2.999 11.525 1.00 95.81 179 GLU A O 1
ATOM 1538 N N . HIS A 1 180 ? -1.610 1.307 10.264 1.00 94.25 180 HIS A N 1
ATOM 1539 C CA . HIS A 1 180 ? -0.194 1.571 10.512 1.00 94.25 180 HIS A CA 1
ATOM 1540 C C . HIS A 1 180 ? 0.219 2.968 10.037 1.00 94.25 180 HIS A C 1
ATOM 1542 O O . HIS A 1 180 ? 0.934 3.687 10.741 1.00 94.25 180 HIS A O 1
ATOM 1548 N N . ALA A 1 181 ? -0.222 3.374 8.844 1.00 92.25 181 ALA A N 1
ATOM 1549 C CA . ALA A 1 181 ? 0.053 4.699 8.302 1.00 92.25 181 ALA A CA 1
ATOM 1550 C C . ALA A 1 181 ? -0.564 5.809 9.165 1.00 92.25 181 ALA A C 1
ATOM 1552 O O . ALA A 1 181 ? 0.107 6.798 9.456 1.00 92.25 181 ALA A O 1
ATOM 1553 N N . LYS A 1 182 ? -1.805 5.621 9.629 1.00 93.31 182 LYS A N 1
ATOM 1554 C CA . LYS A 1 182 ? -2.506 6.522 10.553 1.00 93.31 182 LYS A CA 1
ATOM 1555 C C . LYS A 1 182 ? -1.737 6.681 11.867 1.00 93.31 182 LYS A C 1
ATOM 1557 O O . LYS A 1 182 ? -1.488 7.800 12.308 1.00 93.31 182 LYS A O 1
ATOM 1562 N N . LEU A 1 183 ? -1.301 5.575 12.464 1.00 94.06 183 LEU A N 1
ATOM 1563 C CA . LEU A 1 183 ? -0.505 5.590 13.694 1.00 94.06 183 LEU A CA 1
ATOM 1564 C C . LEU A 1 183 ? 0.875 6.215 13.490 1.00 94.06 183 LEU A C 1
ATOM 1566 O O . LEU A 1 183 ? 1.337 6.983 14.324 1.00 94.06 183 LEU A O 1
ATOM 1570 N N . SER A 1 184 ? 1.525 5.938 12.364 1.00 91.62 184 SER A N 1
ATOM 1571 C CA . SER A 1 184 ? 2.833 6.515 12.049 1.00 91.62 184 SER A CA 1
ATOM 1572 C C . SER A 1 184 ? 2.755 8.016 11.776 1.00 91.62 184 SER A C 1
ATOM 1574 O O . SER A 1 184 ? 3.673 8.755 12.123 1.00 91.62 184 SER A O 1
ATOM 1576 N N . HIS A 1 185 ? 1.643 8.480 11.206 1.00 91.25 185 HIS A N 1
ATOM 1577 C CA . HIS A 1 185 ? 1.347 9.901 11.063 1.00 91.25 185 HIS A CA 1
ATOM 1578 C C . HIS A 1 185 ? 1.206 10.577 12.430 1.00 91.25 185 HIS A C 1
ATOM 1580 O O . HIS A 1 185 ? 1.852 11.593 12.689 1.00 91.25 185 HIS A O 1
ATOM 1586 N N . PHE A 1 186 ? 0.468 9.956 13.352 1.00 92.06 186 PHE A N 1
ATOM 1587 C CA . PHE A 1 186 ? 0.424 10.399 14.744 1.00 92.06 186 PHE A CA 1
ATOM 1588 C C . PHE A 1 186 ? 1.820 10.411 15.395 1.00 92.06 186 PHE A C 1
ATOM 1590 O O . PHE A 1 186 ? 2.186 11.393 16.044 1.00 92.06 186 PHE A O 1
ATOM 1597 N N . SER A 1 187 ? 2.644 9.379 15.172 1.00 91.00 187 SER A N 1
ATOM 1598 C CA . SER A 1 187 ? 4.025 9.338 15.671 1.00 91.00 187 SER A CA 1
ATOM 1599 C C . SER A 1 187 ? 4.907 10.453 15.086 1.00 91.00 187 SER A C 1
ATOM 1601 O O . SER A 1 187 ? 5.849 10.895 15.740 1.00 91.00 187 SER A O 1
ATOM 1603 N N . ALA A 1 188 ? 4.632 10.926 13.872 1.00 88.56 188 ALA A N 1
ATOM 1604 C CA . ALA A 1 188 ? 5.328 12.071 13.293 1.00 88.56 188 ALA A CA 1
ATOM 1605 C C . ALA A 1 188 ? 4.861 13.388 13.936 1.00 88.56 188 ALA A C 1
ATOM 1607 O O . ALA A 1 188 ? 5.685 14.226 14.311 1.00 88.56 188 ALA A O 1
ATOM 1608 N N . TRP A 1 189 ? 3.549 13.534 14.143 1.00 90.38 189 TRP A N 1
ATOM 1609 C CA . TRP A 1 189 ? 2.953 14.688 14.814 1.00 90.38 189 TRP A CA 1
ATOM 1610 C C . TRP A 1 189 ? 3.458 14.861 16.254 1.00 90.38 189 TRP A C 1
ATOM 1612 O O . TRP A 1 189 ? 3.932 15.941 16.612 1.00 90.38 189 TRP A O 1
ATOM 1622 N N . LYS A 1 190 ? 3.448 13.792 17.066 1.00 89.62 190 LYS A N 1
ATOM 1623 C CA . LYS A 1 190 ? 3.924 13.840 18.466 1.00 89.62 190 LYS A CA 1
ATOM 1624 C C . LYS A 1 190 ? 5.396 14.283 18.565 1.00 89.62 190 LYS A C 1
ATOM 1626 O O . LYS A 1 190 ? 5.805 14.836 19.579 1.00 89.62 190 LYS A O 1
ATOM 1631 N N . ASN A 1 191 ? 6.188 14.047 17.511 1.00 87.50 191 ASN A N 1
ATOM 1632 C CA . ASN A 1 191 ? 7.611 14.385 17.423 1.00 87.50 191 ASN A CA 1
ATOM 1633 C C . ASN A 1 191 ? 7.851 15.820 16.905 1.00 87.50 191 ASN A C 1
ATOM 1635 O O . ASN A 1 191 ? 8.949 16.147 16.455 1.00 87.50 191 ASN A O 1
ATOM 1639 N N . GLY A 1 192 ? 6.835 16.687 16.965 1.00 82.38 192 GLY A N 1
ATOM 1640 C CA . GLY A 1 192 ? 6.955 18.120 16.686 1.00 82.38 192 GLY A CA 1
ATOM 1641 C C . GLY A 1 192 ? 6.622 18.530 15.251 1.00 82.38 192 GLY A C 1
ATOM 1642 O O . GLY A 1 192 ? 6.803 19.697 14.901 1.00 82.38 192 GLY A O 1
ATOM 1643 N N . GLN A 1 193 ? 6.126 17.616 14.413 1.00 80.62 193 GLN A N 1
ATOM 1644 C CA . GLN A 1 193 ? 5.646 17.971 13.076 1.00 80.62 193 GLN A CA 1
ATOM 1645 C C . GLN A 1 193 ? 4.199 18.478 13.129 1.00 80.62 193 GLN A C 1
ATOM 1647 O O . GLN A 1 193 ? 3.357 17.947 13.850 1.00 80.62 193 GLN A O 1
ATOM 1652 N N . THR A 1 194 ? 3.876 19.501 12.335 1.00 75.69 194 THR A N 1
ATOM 1653 C CA . THR A 1 194 ? 2.481 19.935 12.169 1.00 75.69 194 THR A CA 1
ATOM 1654 C C . THR A 1 194 ? 1.779 19.039 11.159 1.00 75.69 194 THR A C 1
ATOM 1656 O O . THR A 1 194 ? 2.399 18.608 10.192 1.00 75.69 194 THR A O 1
ATOM 1659 N N . VAL A 1 195 ? 0.475 18.804 11.332 1.00 73.88 195 VAL A N 1
ATOM 1660 C CA . VAL A 1 195 ? -0.315 17.935 10.435 1.00 73.88 195 VAL A CA 1
ATOM 1661 C C . VAL A 1 195 ? -0.189 18.337 8.960 1.00 73.88 195 VAL A C 1
ATOM 1663 O O . VAL A 1 195 ? -0.113 17.485 8.089 1.00 73.88 195 VAL A O 1
ATOM 1666 N N . GLU A 1 196 ? -0.058 19.633 8.684 1.00 69.38 196 GLU A N 1
ATOM 1667 C CA . GLU A 1 196 ? 0.104 20.191 7.334 1.00 69.38 196 GLU A CA 1
ATOM 1668 C C . GLU A 1 196 ? 1.514 20.015 6.740 1.00 69.38 196 GLU A C 1
ATOM 1670 O O . GLU A 1 196 ? 1.700 20.183 5.535 1.00 69.38 196 GLU A O 1
ATOM 1675 N N . LYS A 1 197 ? 2.524 19.747 7.580 1.00 67.50 197 LYS A N 1
ATOM 1676 C CA . LYS A 1 197 ? 3.946 19.661 7.203 1.00 67.50 197 LYS A CA 1
ATOM 1677 C C . LYS A 1 197 ? 4.582 18.316 7.542 1.00 67.50 197 LYS A C 1
ATOM 1679 O O . LYS A 1 197 ? 5.809 18.206 7.455 1.00 67.50 197 LYS A O 1
ATOM 1684 N N . ILE A 1 198 ? 3.794 17.308 7.927 1.00 67.38 198 ILE A N 1
ATOM 1685 C CA . ILE A 1 198 ? 4.314 15.953 8.101 1.00 67.38 198 ILE A CA 1
ATOM 1686 C C . ILE A 1 198 ? 4.895 15.520 6.766 1.00 67.38 198 ILE A C 1
ATOM 1688 O O . ILE A 1 198 ? 4.202 15.349 5.763 1.00 67.38 198 ILE A O 1
ATOM 1692 N N . THR A 1 199 ? 6.223 15.464 6.737 1.00 59.16 199 THR A N 1
ATOM 1693 C CA . THR A 1 199 ? 6.934 15.115 5.518 1.00 59.16 199 THR A CA 1
ATOM 1694 C C . THR A 1 199 ? 6.695 13.629 5.294 1.00 59.16 199 THR A C 1
ATOM 1696 O O . THR A 1 199 ? 6.786 12.869 6.260 1.00 59.16 199 THR A O 1
ATOM 1699 N N . PRO A 1 200 ? 6.419 13.172 4.064 1.00 53.28 200 PRO A N 1
ATOM 1700 C CA . PRO A 1 200 ? 5.867 11.843 3.841 1.00 53.28 200 PRO A CA 1
ATOM 1701 C C . PRO A 1 200 ? 6.883 10.704 3.966 1.00 53.28 200 PRO A C 1
ATOM 1703 O O . PRO A 1 200 ? 6.681 9.631 3.409 1.00 53.28 200 PRO A O 1
ATOM 1706 N N . ILE A 1 201 ? 7.960 10.900 4.724 1.00 58.34 201 ILE A N 1
ATOM 1707 C CA . ILE A 1 201 ? 8.801 9.804 5.199 1.00 58.34 201 ILE A CA 1
ATOM 1708 C C . ILE A 1 201 ? 8.073 9.149 6.382 1.00 58.34 201 ILE A C 1
ATOM 1710 O O . ILE A 1 201 ? 8.602 9.022 7.483 1.00 58.34 201 ILE A O 1
ATOM 1714 N N . ILE A 1 202 ? 6.812 8.770 6.169 1.00 63.94 202 ILE A N 1
ATOM 1715 C CA . ILE A 1 202 ? 6.210 7.747 7.003 1.00 63.94 202 ILE A CA 1
ATOM 1716 C C . ILE A 1 202 ? 6.960 6.472 6.636 1.00 63.94 202 ILE A C 1
ATOM 1718 O O . ILE A 1 202 ? 7.028 6.161 5.441 1.00 63.94 202 ILE A O 1
ATOM 1722 N N . PRO A 1 203 ? 7.560 5.761 7.609 1.00 67.81 203 PRO A N 1
ATOM 1723 C CA . PRO A 1 203 ? 8.182 4.482 7.326 1.00 67.81 203 PRO A CA 1
ATOM 1724 C C . PRO A 1 203 ? 7.142 3.622 6.626 1.00 67.81 203 PRO A C 1
ATOM 1726 O O . PRO A 1 203 ? 6.039 3.402 7.138 1.00 67.81 203 PRO A O 1
ATOM 1729 N N . VAL A 1 204 ? 7.470 3.249 5.392 1.00 72.12 204 VAL A N 1
ATOM 1730 C CA . VAL A 1 204 ? 6.571 2.462 4.573 1.00 72.12 204 VAL A CA 1
ATOM 1731 C C . VAL A 1 204 ? 6.315 1.162 5.342 1.00 72.12 204 VAL A C 1
ATOM 1733 O O . VAL A 1 204 ? 7.289 0.518 5.729 1.00 72.12 204 VAL A O 1
ATOM 1736 N N . PRO A 1 205 ? 5.046 0.791 5.605 1.00 79.31 205 PRO A N 1
ATOM 1737 C CA . PRO A 1 205 ? 4.753 -0.373 6.426 1.00 79.31 205 PRO A CA 1
ATOM 1738 C C . PRO A 1 205 ? 5.397 -1.637 5.839 1.00 79.31 205 PRO A C 1
ATOM 1740 O O . PRO A 1 205 ? 5.532 -1.730 4.614 1.00 79.31 205 PRO A O 1
ATOM 1743 N N . PRO A 1 206 ? 5.770 -2.617 6.667 1.00 77.25 206 PRO A N 1
ATOM 1744 C CA . PRO A 1 206 ? 6.379 -3.858 6.205 1.00 77.25 206 PRO A CA 1
ATOM 1745 C C . PRO A 1 206 ? 5.430 -4.630 5.280 1.00 77.25 206 PRO A C 1
ATOM 1747 O O . PRO A 1 206 ? 4.202 -4.586 5.419 1.00 77.25 206 PRO A O 1
ATOM 1750 N N . PHE A 1 207 ? 6.003 -5.343 4.307 1.00 73.00 207 PHE A N 1
ATOM 1751 C CA . PHE A 1 207 ? 5.216 -6.146 3.368 1.00 73.00 207 PHE A CA 1
ATOM 1752 C C . PHE A 1 207 ? 4.699 -7.444 4.010 1.00 73.00 207 PHE A C 1
ATOM 1754 O O . PHE A 1 207 ? 3.597 -7.902 3.684 1.00 73.00 207 PHE A O 1
ATOM 1761 N N . ASP A 1 208 ? 5.475 -8.035 4.928 1.00 79.75 208 ASP A N 1
ATOM 1762 C CA . ASP A 1 208 ? 5.052 -9.209 5.690 1.00 79.75 208 ASP A CA 1
ATOM 1763 C C . ASP A 1 208 ? 3.886 -8.867 6.625 1.00 79.75 208 ASP A C 1
ATOM 1765 O O . ASP A 1 208 ? 3.927 -7.915 7.402 1.00 79.75 208 ASP A O 1
ATOM 1769 N N . VAL A 1 209 ? 2.830 -9.680 6.567 1.00 83.56 209 VAL A N 1
ATOM 1770 C CA . VAL A 1 209 ? 1.594 -9.420 7.314 1.00 83.56 209 VAL A CA 1
ATOM 1771 C C . VAL A 1 209 ? 1.759 -9.593 8.826 1.00 83.56 209 VAL A C 1
ATOM 1773 O O . VAL A 1 209 ? 1.047 -8.935 9.577 1.00 83.56 209 VAL A O 1
ATOM 1776 N N . ASN A 1 210 ? 2.672 -10.457 9.284 1.00 86.00 210 ASN A N 1
ATOM 1777 C CA . ASN A 1 210 ? 2.923 -10.643 10.715 1.00 86.00 210 ASN A CA 1
ATOM 1778 C C . ASN A 1 210 ? 3.662 -9.431 11.261 1.00 86.00 210 ASN A C 1
ATOM 1780 O O . ASN A 1 210 ? 3.250 -8.896 12.285 1.00 86.00 210 ASN A O 1
ATOM 1784 N N . LEU A 1 211 ? 4.705 -8.991 10.549 1.00 87.25 211 LEU A N 1
ATOM 1785 C CA . LEU A 1 211 ? 5.475 -7.815 10.934 1.00 87.25 211 LEU A CA 1
ATOM 1786 C C . LEU A 1 211 ? 4.595 -6.558 10.914 1.00 87.25 211 LEU A C 1
ATOM 1788 O O . LEU A 1 211 ? 4.582 -5.797 11.877 1.00 87.25 211 LEU A O 1
ATOM 1792 N N . LEU A 1 212 ? 3.760 -6.406 9.878 1.00 90.44 212 LEU A N 1
ATOM 1793 C CA . LEU A 1 212 ? 2.773 -5.326 9.798 1.00 90.44 212 LEU A CA 1
ATOM 1794 C C . LEU A 1 212 ? 1.835 -5.337 10.999 1.00 90.44 212 LEU A C 1
ATOM 1796 O O . LEU A 1 212 ? 1.580 -4.292 11.596 1.00 90.44 212 LEU A O 1
ATOM 1800 N N . LEU A 1 213 ? 1.318 -6.510 11.358 1.00 93.50 213 LEU A N 1
ATOM 1801 C CA . LEU A 1 213 ? 0.417 -6.650 12.489 1.00 93.50 213 LEU A CA 1
ATOM 1802 C C . LEU A 1 213 ? 1.115 -6.303 13.809 1.00 93.50 213 LEU A C 1
ATOM 1804 O O . LEU A 1 213 ? 0.566 -5.522 14.583 1.00 93.50 213 LEU A O 1
ATOM 1808 N N . SER A 1 214 ? 2.313 -6.836 14.060 1.00 93.44 214 SER A N 1
ATOM 1809 C CA . SER A 1 214 ? 3.045 -6.580 15.304 1.00 93.44 214 SER A CA 1
ATOM 1810 C C . SER A 1 214 ? 3.417 -5.108 15.463 1.00 93.44 214 SER A C 1
ATOM 1812 O O . SER A 1 214 ? 3.152 -4.537 16.518 1.00 93.44 214 SER A O 1
ATOM 1814 N N . GLU A 1 215 ? 3.948 -4.474 14.413 1.00 94.25 215 GLU A N 1
ATOM 1815 C CA . GLU A 1 215 ? 4.303 -3.049 14.442 1.00 94.25 215 GLU A CA 1
ATOM 1816 C C . GLU A 1 215 ? 3.064 -2.165 14.618 1.00 94.25 215 GLU A C 1
ATOM 1818 O O . GLU A 1 215 ? 3.093 -1.174 15.348 1.00 94.25 215 GLU A O 1
ATOM 1823 N N . THR A 1 216 ? 1.942 -2.537 13.991 1.00 95.12 216 THR A N 1
ATOM 1824 C CA . THR A 1 216 ? 0.673 -1.823 14.170 1.00 95.12 216 THR A CA 1
ATOM 1825 C C . THR A 1 216 ? 0.226 -1.880 15.628 1.00 95.12 216 THR A C 1
ATOM 1827 O O . THR A 1 216 ? -0.061 -0.840 16.211 1.00 95.12 216 THR A O 1
ATOM 1830 N N . LEU A 1 217 ? 0.209 -3.065 16.246 1.00 95.62 217 LEU A N 1
ATOM 1831 C CA . LEU A 1 217 ? -0.204 -3.231 17.644 1.00 95.62 217 LEU A CA 1
ATOM 1832 C C . LEU A 1 217 ? 0.719 -2.483 18.620 1.00 95.62 217 LEU A C 1
ATOM 1834 O O . LEU A 1 217 ? 0.237 -1.872 19.574 1.00 95.62 217 LEU A O 1
ATOM 1838 N N . GLU A 1 218 ? 2.029 -2.480 18.370 1.00 95.81 218 GLU A N 1
ATOM 1839 C CA . GLU A 1 218 ? 2.989 -1.712 19.168 1.00 95.81 218 GLU A CA 1
ATOM 1840 C C . GLU A 1 218 ? 2.702 -0.208 19.094 1.00 95.81 218 GLU A C 1
ATOM 1842 O O . GLU A 1 218 ? 2.631 0.473 20.119 1.00 95.81 218 GLU A O 1
ATOM 1847 N N . LYS A 1 219 ? 2.433 0.308 17.893 1.00 94.62 219 LYS A N 1
ATOM 1848 C CA . LYS A 1 219 ? 2.050 1.710 17.715 1.00 94.62 219 LYS A CA 1
ATOM 1849 C C . LYS A 1 219 ? 0.698 2.047 18.349 1.00 94.62 219 LYS A C 1
ATOM 1851 O O . LYS A 1 219 ? 0.534 3.153 18.860 1.00 94.62 219 LYS A O 1
ATOM 1856 N N . GLN A 1 220 ? -0.269 1.124 18.348 1.00 96.00 220 GLN A N 1
ATOM 1857 C CA . GLN A 1 220 ? -1.545 1.320 19.052 1.00 96.00 220 GLN A CA 1
ATOM 1858 C C . GLN A 1 220 ? -1.321 1.486 20.557 1.00 96.00 220 GLN A C 1
ATOM 1860 O O . GLN A 1 220 ? -1.884 2.393 21.171 1.00 96.00 220 GLN A O 1
ATOM 1865 N N . LYS A 1 221 ? -0.452 0.654 21.142 1.00 95.56 221 LYS A N 1
ATOM 1866 C CA . LYS A 1 221 ? -0.055 0.775 22.547 1.00 95.56 221 LYS A CA 1
ATOM 1867 C C . LYS A 1 221 ? 0.619 2.121 22.825 1.00 95.56 221 LYS A C 1
ATOM 1869 O O . LYS A 1 221 ? 0.232 2.808 23.765 1.00 95.56 221 LYS A O 1
ATOM 1874 N N . GLU A 1 222 ? 1.555 2.529 21.971 1.00 94.75 222 GLU A N 1
ATOM 1875 C CA . GLU A 1 222 ? 2.216 3.833 22.075 1.00 94.75 222 GLU A CA 1
ATOM 1876 C C . GLU A 1 222 ? 1.215 5.000 22.046 1.00 94.75 222 GLU A C 1
ATOM 1878 O O . GLU A 1 222 ? 1.311 5.921 22.858 1.00 94.75 222 GLU A O 1
ATOM 1883 N N . TYR A 1 223 ? 0.235 4.961 21.137 1.00 95.62 223 TYR A N 1
ATOM 1884 C CA . TYR A 1 223 ? -0.828 5.964 21.087 1.00 95.62 223 TYR A CA 1
ATOM 1885 C C . TYR A 1 223 ? -1.591 6.029 22.414 1.00 95.62 223 TYR A C 1
ATOM 1887 O O . TYR A 1 223 ? -1.771 7.115 22.963 1.00 95.62 223 TYR A O 1
ATOM 1895 N N . LEU A 1 224 ? -2.012 4.878 22.951 1.00 95.38 224 LEU A N 1
ATOM 1896 C CA . LEU A 1 224 ? -2.783 4.800 24.195 1.00 95.38 224 LEU A CA 1
ATOM 1897 C C . LEU A 1 224 ? -2.023 5.379 25.395 1.00 95.38 224 LEU A C 1
ATOM 1899 O O . LEU A 1 224 ? -2.631 6.067 26.220 1.00 95.38 224 LEU A O 1
ATOM 1903 N N . GLU A 1 225 ? -0.715 5.138 25.469 1.00 95.69 225 GLU A N 1
ATOM 1904 C CA . GLU A 1 225 ? 0.166 5.594 26.550 1.00 95.69 225 GLU A CA 1
ATOM 1905 C C . GLU A 1 225 ? 0.546 7.081 26.440 1.00 95.69 225 GLU A C 1
ATOM 1907 O O . GLU A 1 225 ? 0.939 7.688 27.438 1.00 95.69 225 GLU A O 1
ATOM 1912 N N . TYR A 1 226 ? 0.395 7.703 25.265 1.00 96.06 226 TYR A N 1
ATOM 1913 C CA . TYR A 1 226 ? 0.760 9.104 25.072 1.00 96.06 226 TYR A CA 1
ATOM 1914 C C . TYR A 1 226 ? -0.222 10.060 25.790 1.00 96.06 226 TYR A C 1
ATOM 1916 O O . TYR A 1 226 ? -1.424 10.055 25.485 1.00 96.06 226 TYR A O 1
ATOM 1924 N N . PRO A 1 227 ? 0.249 10.921 26.721 1.00 95.12 227 PRO A N 1
ATOM 1925 C CA . PRO A 1 227 ? -0.633 11.771 27.528 1.00 95.12 227 PRO A CA 1
ATOM 1926 C C . PRO A 1 227 ? -1.390 12.831 26.726 1.00 95.12 227 PRO A C 1
ATOM 1928 O O . PRO A 1 227 ? -2.528 13.150 27.048 1.00 95.12 227 PRO A O 1
ATOM 1931 N N . GLU A 1 228 ? -0.778 13.374 25.672 1.00 94.12 228 GLU A N 1
ATOM 1932 C CA . GLU A 1 228 ? -1.353 14.475 24.890 1.00 94.12 228 GLU A CA 1
ATOM 1933 C C . GLU A 1 228 ? -2.044 14.000 23.604 1.00 94.12 228 GLU A C 1
ATOM 1935 O O . GLU A 1 228 ? -2.224 14.780 22.669 1.00 94.12 228 GLU A O 1
ATOM 1940 N N . LYS A 1 229 ? -2.438 12.720 23.539 1.00 93.31 229 LYS A N 1
ATOM 1941 C CA . LYS A 1 229 ? -3.028 12.111 22.334 1.00 93.31 229 LYS A CA 1
ATOM 1942 C C . LYS A 1 229 ? -4.280 12.836 21.840 1.00 93.31 229 LYS A C 1
ATOM 1944 O O . LYS A 1 229 ? -4.496 12.913 20.636 1.00 93.31 229 LYS A O 1
ATOM 1949 N N . ASP A 1 230 ? -5.048 13.430 22.753 1.00 92.00 230 ASP A N 1
ATOM 1950 C CA . ASP A 1 230 ? -6.274 14.174 22.446 1.00 92.00 230 ASP A CA 1
ATOM 1951 C C . ASP A 1 230 ? -6.022 15.518 21.748 1.00 92.00 230 ASP A C 1
ATOM 1953 O O . ASP A 1 230 ? -6.954 16.112 21.210 1.00 92.00 230 ASP A O 1
ATOM 1957 N N . LYS A 1 231 ? -4.774 16.013 21.717 1.00 92.19 231 LYS A N 1
ATOM 1958 C CA . LYS A 1 231 ? -4.429 17.198 20.916 1.00 92.19 231 LYS A CA 1
ATOM 1959 C C . LYS A 1 231 ? -4.285 16.872 19.425 1.00 92.19 231 LYS A C 1
ATOM 1961 O O . LYS A 1 231 ? -4.225 17.796 18.612 1.00 92.19 231 LYS A O 1
ATOM 1966 N N . TYR A 1 232 ? -4.207 15.594 19.049 1.00 92.38 232 TYR A N 1
ATOM 1967 C CA . TYR A 1 232 ? -4.205 15.200 17.645 1.00 92.38 232 TYR A CA 1
ATOM 1968 C C . TYR A 1 232 ? -5.616 15.380 17.049 1.00 92.38 232 TYR A C 1
ATOM 1970 O O . TYR A 1 232 ? -6.598 15.101 17.735 1.00 92.38 232 TYR A O 1
ATOM 1978 N N . PRO A 1 233 ? -5.780 15.828 15.786 1.00 89.56 233 PRO A N 1
ATOM 1979 C CA . PRO A 1 233 ? -7.090 16.289 15.297 1.00 89.56 233 PRO A CA 1
ATOM 1980 C C . PRO A 1 233 ? -8.163 15.204 15.108 1.00 89.56 233 PRO A C 1
ATOM 1982 O O . PRO A 1 233 ? -9.303 15.523 14.766 1.00 89.56 233 PRO A O 1
ATOM 1985 N N . ILE A 1 234 ? -7.818 13.929 15.297 1.00 90.88 234 ILE A N 1
ATOM 1986 C CA . ILE A 1 234 ? -8.767 12.813 15.347 1.00 90.88 234 ILE A CA 1
ATOM 1987 C C . ILE A 1 234 ? -8.449 11.912 16.545 1.00 90.88 234 ILE A C 1
ATOM 1989 O O . ILE A 1 234 ? -7.287 11.699 16.883 1.00 90.88 234 ILE A O 1
ATOM 1993 N N . GLN A 1 235 ? -9.477 11.336 17.160 1.00 89.94 235 GLN A N 1
ATOM 1994 C CA . GLN A 1 235 ? -9.296 10.264 18.139 1.00 89.94 235 GLN A CA 1
ATOM 1995 C C . GLN A 1 235 ? -9.188 8.914 17.433 1.00 89.94 235 GLN A C 1
ATOM 1997 O O . GLN A 1 235 ? -9.762 8.724 16.360 1.00 89.94 235 GLN A O 1
ATOM 2002 N N . PHE A 1 236 ? -8.431 7.991 18.025 1.00 93.12 236 PHE A N 1
ATOM 2003 C CA . PHE A 1 236 ? -8.284 6.640 17.501 1.00 93.12 236 PHE A CA 1
ATOM 2004 C C . PHE A 1 236 ? -9.182 5.737 18.326 1.00 93.12 236 PHE A C 1
ATOM 2006 O O . PHE A 1 236 ? -8.986 5.608 19.536 1.00 93.12 236 PHE A O 1
ATOM 2013 N N . ASN A 1 237 ? -10.152 5.110 17.669 1.00 93.38 237 ASN A N 1
ATOM 2014 C CA . ASN A 1 237 ? -10.951 4.072 18.295 1.00 93.38 237 ASN A CA 1
ATOM 2015 C C . ASN A 1 237 ? -10.332 2.703 18.006 1.00 93.38 237 ASN A C 1
ATOM 2017 O O . ASN A 1 237 ? -9.779 2.468 16.928 1.00 93.38 237 ASN A O 1
ATOM 2021 N N . PHE A 1 238 ? -10.488 1.780 18.952 1.00 94.19 238 PHE A N 1
ATOM 2022 C CA . PHE A 1 238 ? -10.043 0.395 18.820 1.00 94.19 238 PHE A CA 1
ATOM 2023 C C . PHE A 1 238 ? -11.236 -0.550 18.879 1.00 94.19 238 PHE A C 1
ATOM 2025 O O . PHE A 1 238 ? -12.259 -0.247 19.487 1.00 94.19 238 PHE A O 1
ATOM 2032 N N . PHE A 1 239 ? -11.124 -1.682 18.190 1.00 96.38 239 PHE A N 1
ATOM 2033 C CA . PHE A 1 239 ? -12.227 -2.624 18.084 1.00 96.38 239 PHE A CA 1
ATOM 2034 C C . PHE A 1 239 ? -12.362 -3.416 19.389 1.00 96.38 239 PHE A C 1
ATOM 2036 O O . PHE A 1 239 ? -11.447 -4.143 19.762 1.00 96.38 239 PHE A O 1
ATOM 2043 N N . ASP A 1 240 ? -13.514 -3.350 20.057 1.00 94.56 240 ASP A N 1
ATOM 2044 C CA . ASP A 1 240 ? -13.698 -3.980 21.378 1.00 94.56 240 ASP A CA 1
ATOM 2045 C C . ASP A 1 240 ? -13.457 -5.502 21.383 1.00 94.56 240 ASP A C 1
ATOM 2047 O O . ASP A 1 240 ? -13.076 -6.081 22.398 1.00 94.56 240 ASP A O 1
ATOM 2051 N N . LYS A 1 241 ? -13.651 -6.170 20.236 1.00 96.50 241 LYS A N 1
ATOM 2052 C CA . LYS A 1 241 ? -13.384 -7.610 20.058 1.00 96.50 241 LYS A CA 1
ATOM 2053 C C . LYS A 1 241 ? -12.062 -7.887 19.332 1.00 96.50 241 LYS A C 1
ATOM 2055 O O . LYS A 1 241 ? -11.896 -8.971 18.771 1.00 96.50 241 LYS A O 1
ATOM 2060 N N . GLN A 1 242 ? -11.123 -6.938 19.316 1.00 95.62 242 GLN A N 1
ATOM 2061 C CA . GLN A 1 242 ? -9.849 -7.068 18.598 1.00 95.62 242 GLN A CA 1
ATOM 2062 C C . GLN A 1 242 ? -9.077 -8.315 19.024 1.00 95.62 242 GLN A C 1
ATOM 2064 O O . GLN A 1 242 ? -8.593 -9.026 18.155 1.00 95.62 242 GLN A O 1
ATOM 2069 N N . THR A 1 243 ? -9.042 -8.659 20.314 1.00 96.00 243 THR A N 1
ATOM 2070 C CA . THR A 1 243 ? -8.390 -9.892 20.793 1.00 96.00 243 THR A CA 1
ATOM 2071 C C . THR A 1 243 ? -8.970 -11.148 20.134 1.00 96.00 243 THR A C 1
ATOM 2073 O O . THR A 1 243 ? -8.231 -11.941 19.558 1.00 96.00 243 THR A O 1
ATOM 2076 N N . GLN A 1 244 ? -10.299 -11.290 20.119 1.00 97.31 244 GLN A N 1
ATOM 2077 C CA . GLN A 1 244 ? -10.975 -12.421 19.473 1.00 97.31 244 GLN A CA 1
ATOM 2078 C C . GLN A 1 244 ? -10.732 -12.434 17.954 1.00 97.31 244 GLN A C 1
ATOM 2080 O O . GLN A 1 244 ? -10.567 -13.488 17.339 1.00 97.31 244 GLN A O 1
ATOM 2085 N N . ALA A 1 245 ? -10.721 -11.258 17.326 1.00 96.88 245 ALA A N 1
ATOM 2086 C CA . ALA A 1 245 ? -10.480 -11.122 15.896 1.00 96.88 245 ALA A CA 1
ATOM 2087 C C . ALA A 1 245 ? -9.026 -11.474 15.522 1.00 96.88 245 ALA A C 1
ATOM 2089 O O . ALA A 1 245 ? -8.791 -12.137 14.511 1.00 96.88 245 ALA A O 1
ATOM 2090 N N . LEU A 1 246 ? -8.061 -11.091 16.363 1.00 96.38 246 LEU A N 1
ATOM 2091 C CA . LEU A 1 246 ? -6.641 -11.411 16.221 1.00 96.38 246 LEU A CA 1
ATOM 2092 C C . LEU A 1 246 ? -6.390 -12.915 16.289 1.00 96.38 246 LEU A C 1
ATOM 2094 O O . LEU A 1 246 ? -5.654 -13.433 15.455 1.00 96.38 246 LEU A O 1
ATOM 2098 N N . GLU A 1 247 ? -7.031 -13.629 17.216 1.00 96.75 247 GLU A N 1
ATOM 2099 C CA . GLU A 1 247 ? -6.939 -15.094 17.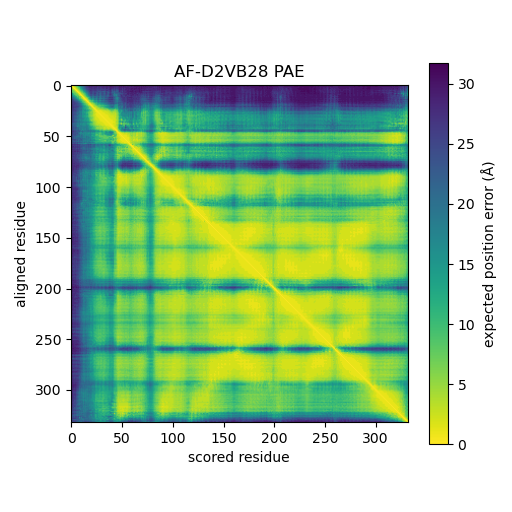291 1.00 96.75 247 GLU A CA 1
ATOM 2100 C C . GLU A 1 247 ? -7.351 -15.750 15.966 1.00 96.75 247 GLU A C 1
ATOM 2102 O O . GLU A 1 247 ? -6.640 -16.605 15.433 1.00 96.75 247 GLU A O 1
ATOM 2107 N N . GLN A 1 248 ? -8.472 -15.303 15.389 1.00 96.94 248 GLN A N 1
ATOM 2108 C CA . GLN A 1 248 ? -8.941 -15.806 14.098 1.00 96.94 248 GLN A CA 1
ATOM 2109 C C . GLN A 1 248 ? -7.979 -15.442 12.963 1.00 96.94 248 GLN A C 1
ATOM 2111 O O . GLN A 1 248 ? -7.682 -16.288 12.121 1.00 96.94 248 GLN A O 1
ATOM 2116 N N . LEU A 1 249 ? -7.480 -14.204 12.920 1.00 95.62 249 LEU A N 1
ATOM 2117 C CA . LEU A 1 249 ? -6.549 -13.761 11.883 1.00 95.62 249 LEU A CA 1
ATOM 2118 C C . LEU A 1 249 ? -5.225 -14.536 11.937 1.00 95.62 249 LEU A C 1
ATOM 2120 O O . LEU A 1 249 ? -4.771 -15.012 10.896 1.00 95.62 249 LEU A O 1
ATOM 2124 N N . ASN A 1 250 ? -4.645 -14.708 13.126 1.00 94.38 250 ASN A N 1
ATOM 2125 C CA . ASN A 1 250 ? -3.407 -15.461 13.327 1.00 94.38 250 ASN A CA 1
ATOM 2126 C C . ASN A 1 250 ? -3.570 -16.916 12.887 1.00 94.38 250 ASN A C 1
ATOM 2128 O O . ASN A 1 250 ? -2.755 -17.408 12.111 1.00 94.38 250 ASN A O 1
ATOM 2132 N N . TYR A 1 251 ? -4.689 -17.559 13.242 1.00 92.94 251 TYR A N 1
ATOM 2133 C CA . TYR A 1 251 ? -5.013 -18.896 12.743 1.00 92.94 251 TYR A CA 1
ATOM 2134 C C . TYR A 1 251 ? -5.001 -18.971 11.203 1.00 92.94 251 TYR A C 1
ATOM 2136 O O . TYR A 1 251 ? -4.470 -19.920 10.621 1.00 92.94 251 TYR A O 1
ATOM 2144 N N . LEU A 1 252 ? -5.557 -17.966 10.513 1.00 91.75 252 LEU A N 1
ATOM 2145 C CA . LEU A 1 252 ? -5.530 -17.922 9.046 1.00 91.75 252 LEU A CA 1
ATOM 2146 C C . LEU A 1 252 ? -4.118 -17.690 8.492 1.00 91.75 252 LEU A C 1
ATOM 2148 O O . LEU A 1 252 ? -3.765 -18.285 7.470 1.00 91.75 252 LEU A O 1
ATOM 2152 N N . ILE A 1 253 ? -3.317 -16.836 9.131 1.00 87.25 253 ILE A N 1
ATOM 2153 C CA . ILE A 1 253 ? -1.938 -16.563 8.714 1.00 87.25 253 ILE A CA 1
ATOM 2154 C C . ILE A 1 253 ? -1.071 -17.818 8.872 1.00 87.25 253 ILE A C 1
ATOM 2156 O O . ILE A 1 253 ? -0.373 -18.192 7.929 1.00 87.25 253 ILE A O 1
ATOM 2160 N N . ASP A 1 254 ? -1.166 -18.517 10.000 1.00 86.75 254 ASP A N 1
ATOM 2161 C CA . ASP A 1 254 ? -0.398 -19.739 10.252 1.00 86.75 254 ASP A CA 1
ATOM 2162 C C . ASP A 1 254 ? -0.808 -20.865 9.304 1.00 86.75 254 ASP A C 1
ATOM 2164 O O . ASP A 1 254 ? 0.043 -21.528 8.707 1.00 86.75 254 ASP A O 1
ATOM 2168 N N . ARG A 1 255 ? -2.111 -21.009 9.037 1.00 84.75 255 ARG A N 1
ATOM 2169 C CA . ARG A 1 255 ? -2.599 -21.926 8.001 1.00 84.75 255 ARG A CA 1
ATOM 2170 C C . ARG A 1 255 ? -2.027 -21.597 6.619 1.00 84.75 255 ARG A C 1
ATOM 2172 O O . ARG A 1 255 ? -1.720 -22.515 5.859 1.00 84.75 255 ARG A O 1
ATOM 2179 N N . LYS A 1 256 ? -1.896 -20.311 6.271 1.00 79.50 256 LYS A N 1
ATOM 2180 C CA . LYS A 1 256 ? -1.306 -19.874 4.992 1.00 79.50 256 LYS A CA 1
ATOM 2181 C C . LYS A 1 256 ? 0.172 -20.250 4.902 1.00 79.50 256 LYS A C 1
ATOM 2183 O O . LYS A 1 256 ? 0.609 -20.630 3.826 1.00 79.50 256 LYS A O 1
ATOM 2188 N N . LYS A 1 257 ? 0.919 -20.165 6.006 1.00 69.62 257 LYS A N 1
ATOM 2189 C CA . LYS A 1 257 ? 2.321 -20.613 6.061 1.00 69.62 257 LYS A CA 1
ATOM 2190 C C . LYS A 1 257 ? 2.431 -22.131 5.899 1.00 69.62 257 LYS A C 1
ATOM 2192 O O . LYS A 1 257 ? 3.294 -22.598 5.173 1.00 69.62 257 LYS A O 1
ATOM 2197 N N . ALA A 1 258 ? 1.531 -22.887 6.530 1.00 64.56 258 ALA A N 1
ATOM 2198 C CA . ALA A 1 258 ? 1.539 -24.350 6.503 1.00 64.56 258 ALA A CA 1
ATOM 2199 C C . ALA A 1 258 ? 0.981 -24.973 5.206 1.00 64.56 258 ALA A C 1
ATOM 2201 O O . ALA A 1 258 ? 1.130 -26.173 4.993 1.00 64.56 258 ALA A O 1
ATOM 2202 N N . SER A 1 259 ? 0.294 -24.200 4.355 1.00 60.91 259 SER A N 1
ATOM 2203 C CA . SER A 1 259 ? -0.310 -24.707 3.118 1.00 60.91 259 SER A CA 1
ATOM 2204 C C . SER A 1 259 ? -0.241 -23.683 1.981 1.00 60.91 259 SER A C 1
ATOM 2206 O O . SER A 1 259 ? -0.901 -22.642 2.014 1.00 60.91 259 SER A O 1
ATOM 2208 N N . SER A 1 260 ? 0.532 -24.006 0.942 1.00 55.84 260 SER A N 1
ATOM 2209 C CA . SER A 1 260 ? 0.624 -23.232 -0.306 1.00 55.84 260 SER A CA 1
ATOM 2210 C C . SER A 1 260 ? -0.511 -23.542 -1.296 1.00 55.84 260 SER A C 1
ATOM 2212 O O . SER A 1 260 ? -0.749 -22.761 -2.208 1.00 55.84 260 SER A O 1
ATOM 2214 N N . GLY A 1 261 ? -1.256 -24.637 -1.091 1.00 57.31 261 GLY A N 1
ATOM 2215 C CA . GLY A 1 261 ? -2.296 -25.115 -2.010 1.00 57.31 261 GLY A CA 1
ATOM 2216 C C . GLY A 1 261 ? -3.624 -24.339 -2.004 1.00 57.31 261 GLY A C 1
ATOM 2217 O O . GLY A 1 261 ? -3.842 -23.386 -1.252 1.00 57.31 261 GLY A O 1
ATOM 2218 N N . GLN A 1 262 ? -4.562 -24.775 -2.853 1.00 62.78 262 GLN A N 1
ATOM 2219 C CA . GLN A 1 262 ? -5.880 -24.148 -2.996 1.00 62.78 262 GLN A CA 1
ATOM 2220 C C . GLN A 1 262 ? -6.699 -24.201 -1.696 1.00 62.78 262 GLN A C 1
ATOM 2222 O O . GLN A 1 262 ? -6.976 -25.259 -1.133 1.00 62.78 262 GLN A O 1
ATOM 2227 N N . TRP A 1 263 ? -7.144 -23.031 -1.239 1.00 78.69 263 TRP A N 1
ATOM 2228 C CA . TRP A 1 263 ? -7.993 -22.900 -0.057 1.00 78.69 263 TRP A CA 1
ATOM 2229 C C . TRP A 1 263 ? -9.437 -23.285 -0.381 1.00 78.69 263 TRP A C 1
ATOM 2231 O O . TRP A 1 263 ? -10.109 -22.598 -1.156 1.00 78.69 263 TRP A O 1
ATOM 2241 N N . THR A 1 264 ? -9.934 -24.341 0.265 1.00 83.00 264 THR A N 1
ATOM 2242 C CA . THR A 1 264 ? -11.350 -24.717 0.193 1.00 83.00 264 THR A CA 1
ATOM 2243 C C . THR A 1 264 ? -12.237 -23.617 0.771 1.00 83.00 264 THR A C 1
ATOM 2245 O O . THR A 1 264 ? -11.878 -22.950 1.752 1.00 83.00 264 THR A O 1
ATOM 2248 N N . LYS A 1 265 ? -13.404 -23.410 0.145 1.00 90.00 265 LYS A N 1
ATOM 2249 C CA . LYS A 1 265 ? -14.410 -22.475 0.657 1.00 90.00 265 LYS A CA 1
ATOM 2250 C C . LYS A 1 265 ? -14.904 -22.969 2.016 1.00 90.00 265 LYS A C 1
ATOM 2252 O O . LYS A 1 265 ? -15.079 -24.163 2.218 1.00 90.00 265 LYS A O 1
ATOM 2257 N N . GLN A 1 266 ? -15.059 -22.040 2.949 1.00 92.06 266 GLN A N 1
ATOM 2258 C CA . GLN A 1 266 ? -15.473 -22.301 4.326 1.00 92.06 266 GLN A CA 1
ATOM 2259 C C . GLN A 1 266 ? -16.452 -21.216 4.779 1.00 92.06 266 GLN A C 1
ATOM 2261 O O . GLN A 1 266 ? -16.435 -20.121 4.207 1.00 92.06 266 GLN A O 1
ATOM 2266 N N . PRO A 1 267 ? -17.249 -21.455 5.833 1.00 95.00 267 PRO A N 1
ATOM 2267 C CA . PRO A 1 267 ? -18.123 -20.432 6.395 1.00 95.00 267 PRO A CA 1
ATOM 2268 C C . PRO A 1 267 ? -17.370 -19.142 6.736 1.00 95.00 267 PRO A C 1
ATOM 2270 O O . PRO A 1 267 ? -16.186 -19.169 7.103 1.00 95.00 267 PRO A O 1
ATOM 2273 N N . ARG A 1 268 ? -18.065 -18.008 6.637 1.00 95.69 268 ARG A N 1
ATOM 2274 C CA . ARG A 1 268 ? -17.546 -16.698 7.058 1.00 95.69 268 ARG A CA 1
ATOM 2275 C C . ARG A 1 268 ? -17.163 -16.686 8.539 1.00 95.69 268 ARG A C 1
ATOM 2277 O O . ARG A 1 268 ? -17.616 -17.528 9.312 1.00 95.69 268 ARG A O 1
ATOM 2284 N N . ILE A 1 269 ? -16.313 -15.735 8.916 1.00 96.25 269 ILE A N 1
ATOM 2285 C CA . ILE A 1 269 ? -15.864 -15.539 10.297 1.00 96.25 269 ILE A CA 1
ATOM 2286 C C . ILE A 1 269 ? -16.434 -14.195 10.774 1.00 96.25 269 ILE A C 1
ATOM 2288 O O . ILE A 1 269 ? -15.840 -13.159 10.470 1.00 96.25 269 ILE A O 1
ATOM 2292 N N . PRO A 1 270 ? -17.565 -14.185 11.510 1.00 95.94 270 PRO A N 1
ATOM 2293 C CA . PRO A 1 270 ? -18.291 -12.953 11.825 1.00 95.94 270 PRO A CA 1
ATOM 2294 C C . PRO A 1 270 ? -17.449 -11.897 12.543 1.00 95.94 270 PRO A C 1
ATOM 2296 O O . PRO A 1 270 ? -17.489 -10.730 12.179 1.00 95.94 270 PRO A O 1
ATOM 2299 N N . VAL A 1 271 ? -16.610 -12.304 13.502 1.00 97.38 271 VAL A N 1
ATOM 2300 C CA . VAL A 1 271 ? -15.754 -11.357 14.237 1.00 97.38 271 VAL A CA 1
ATOM 2301 C C . VAL A 1 271 ? -14.724 -10.662 13.333 1.00 97.38 271 VAL A C 1
ATOM 2303 O O . VAL A 1 271 ? -14.384 -9.507 13.570 1.00 97.38 271 VAL A O 1
ATOM 2306 N N . LEU A 1 272 ? -14.259 -11.328 12.266 1.00 97.44 272 LEU A N 1
ATOM 2307 C CA . LEU A 1 272 ? -13.397 -10.692 11.269 1.00 97.44 272 LEU A CA 1
ATOM 2308 C C . LEU A 1 272 ? -14.198 -9.755 10.369 1.00 97.44 272 LEU A C 1
ATOM 2310 O O . LEU A 1 272 ? -13.697 -8.694 10.024 1.00 97.44 272 LEU A O 1
ATOM 2314 N N . ASP A 1 273 ? -15.428 -10.113 10.000 1.00 96.44 273 ASP A N 1
ATOM 2315 C CA . ASP A 1 273 ? -16.297 -9.216 9.234 1.00 96.44 273 ASP A CA 1
ATOM 2316 C C . ASP A 1 273 ? -16.553 -7.907 9.997 1.00 96.44 273 ASP A C 1
ATOM 2318 O O . ASP A 1 273 ? -16.383 -6.828 9.427 1.00 96.44 273 ASP A O 1
ATOM 2322 N N . ASP A 1 274 ? -16.878 -8.003 11.288 1.00 97.25 274 ASP A N 1
ATOM 2323 C CA . ASP A 1 274 ? -17.076 -6.851 12.171 1.00 97.25 274 ASP A CA 1
ATOM 2324 C C . ASP A 1 274 ? -15.803 -5.998 12.263 1.00 97.25 274 ASP A C 1
ATOM 2326 O O . ASP A 1 274 ? -15.857 -4.776 12.101 1.00 97.25 274 ASP A O 1
ATOM 2330 N N . TRP A 1 275 ? -14.642 -6.637 12.448 1.00 97.81 275 TRP A N 1
ATOM 2331 C CA . TRP A 1 275 ? -13.368 -5.926 12.551 1.00 97.81 275 TRP A CA 1
ATOM 2332 C C . TRP A 1 275 ? -12.988 -5.210 11.248 1.00 97.81 275 TRP A C 1
ATOM 2334 O O . TRP A 1 275 ? -12.574 -4.052 11.279 1.00 97.81 275 TRP A O 1
ATOM 2344 N N . LEU A 1 276 ? -13.185 -5.856 10.092 1.00 97.38 276 LEU A N 1
ATOM 2345 C CA . LEU A 1 276 ? -12.954 -5.246 8.779 1.00 97.38 276 LEU A CA 1
ATOM 2346 C C . LEU A 1 276 ? -13.843 -4.013 8.564 1.00 97.38 276 LEU A C 1
ATOM 2348 O O . LEU A 1 276 ? -13.389 -3.009 8.015 1.00 97.38 276 LEU A O 1
ATOM 2352 N N . MET A 1 277 ? -15.115 -4.080 8.971 1.00 96.19 277 MET A N 1
ATOM 2353 C CA . MET A 1 277 ? -16.032 -2.941 8.864 1.00 96.19 277 MET A CA 1
ATOM 2354 C C . MET A 1 277 ? -15.626 -1.800 9.799 1.00 96.19 277 MET A C 1
ATOM 2356 O O . MET A 1 277 ? -15.638 -0.645 9.370 1.00 96.19 277 MET A O 1
ATOM 2360 N N . PHE A 1 278 ? -15.226 -2.127 11.030 1.00 97.56 278 PHE A N 1
ATOM 2361 C CA . PHE A 1 278 ? -14.726 -1.164 12.007 1.00 97.56 278 PHE A CA 1
ATOM 2362 C C . PHE A 1 278 ? -13.492 -0.419 11.485 1.00 97.56 278 PHE A C 1
ATOM 2364 O O . PHE A 1 278 ? -13.523 0.804 11.353 1.00 97.56 278 PHE A O 1
ATOM 2371 N N . LEU A 1 279 ? -12.442 -1.157 11.108 1.00 97.00 279 LEU A N 1
ATOM 2372 C CA . LEU A 1 279 ? -11.186 -0.589 10.613 1.00 97.00 279 LEU A CA 1
ATOM 2373 C C . LEU A 1 279 ? -11.424 0.324 9.412 1.00 97.00 279 LEU A C 1
ATOM 2375 O O . LEU A 1 279 ? -11.028 1.486 9.415 1.00 97.00 279 LEU A O 1
ATOM 2379 N N . ARG A 1 280 ? -12.189 -0.151 8.424 1.00 96.25 280 ARG A N 1
ATOM 2380 C CA . ARG A 1 280 ? -12.497 0.636 7.228 1.00 96.25 280 ARG A CA 1
ATOM 2381 C C . ARG A 1 280 ? -13.198 1.961 7.555 1.00 96.25 280 ARG A C 1
ATOM 2383 O O . ARG A 1 280 ? -13.006 2.947 6.842 1.00 96.25 280 ARG A O 1
ATOM 2390 N N . MET A 1 281 ? -14.071 1.980 8.562 1.00 95.25 28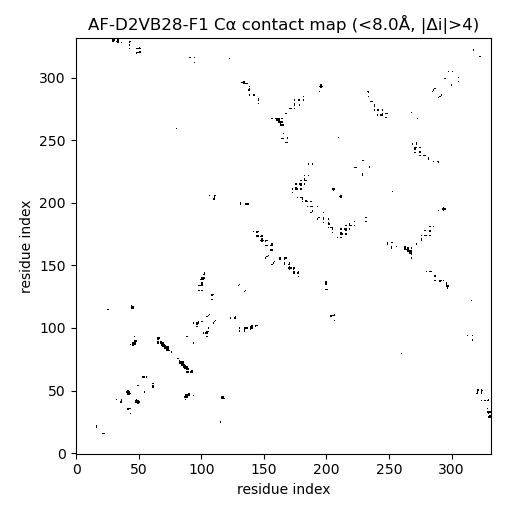1 MET A N 1
ATOM 2391 C CA . MET A 1 281 ? -14.768 3.195 8.987 1.00 95.25 281 MET A CA 1
ATOM 2392 C C . MET A 1 281 ? -13.788 4.193 9.613 1.00 95.25 281 MET A C 1
ATOM 2394 O O . MET A 1 281 ? -13.733 5.339 9.165 1.00 95.25 281 MET A O 1
ATOM 2398 N N . GLU A 1 282 ? -12.973 3.741 10.565 1.00 94.81 282 GLU A N 1
ATOM 2399 C CA . GLU A 1 282 ? -11.968 4.562 11.255 1.00 94.81 282 GLU A CA 1
ATOM 2400 C C . GLU A 1 282 ? -10.907 5.113 10.294 1.00 94.81 282 GLU A C 1
ATOM 2402 O O . GLU A 1 282 ? -10.592 6.305 10.279 1.00 94.81 282 GLU A O 1
ATOM 2407 N N . GLU A 1 283 ? -10.381 4.260 9.425 1.00 95.44 283 GLU A N 1
ATOM 2408 C CA . GLU A 1 283 ? -9.371 4.621 8.432 1.00 95.44 283 GLU A CA 1
ATOM 2409 C C . GLU A 1 283 ? -9.901 5.618 7.396 1.00 95.44 283 GLU A C 1
ATOM 2411 O O . GLU A 1 283 ? -9.175 6.505 6.939 1.00 95.44 283 GLU A O 1
ATOM 2416 N N . LYS A 1 284 ? -11.190 5.526 7.046 1.00 95.00 284 LYS A N 1
ATOM 2417 C CA . LYS A 1 284 ? -11.829 6.508 6.169 1.00 95.00 284 LYS A CA 1
ATOM 2418 C C . LYS A 1 284 ? -11.928 7.881 6.835 1.00 95.00 284 LYS A C 1
ATOM 2420 O O . LYS A 1 284 ? -11.720 8.882 6.153 1.00 95.00 284 LYS A O 1
ATOM 2425 N N . VAL A 1 285 ? -12.200 7.944 8.141 1.00 94.81 285 VAL A N 1
ATOM 2426 C CA . VAL A 1 285 ? -12.199 9.211 8.891 1.00 94.81 285 VAL A CA 1
ATOM 2427 C C . VAL A 1 285 ? -10.814 9.855 8.849 1.00 94.81 285 VAL A C 1
ATOM 2429 O O . VAL A 1 285 ? -10.716 11.051 8.581 1.00 94.81 285 VAL A O 1
ATOM 2432 N N . PHE A 1 286 ? -9.751 9.071 9.037 1.00 93.56 286 PHE A N 1
ATOM 2433 C CA . PHE A 1 286 ? -8.376 9.551 8.887 1.00 93.56 286 PHE A CA 1
ATOM 2434 C C . PHE A 1 286 ? -8.101 10.113 7.487 1.00 93.56 286 PHE A C 1
ATOM 2436 O O . PHE A 1 286 ? -7.648 11.253 7.360 1.00 93.56 286 PHE A O 1
ATOM 2443 N N . ALA A 1 287 ? -8.438 9.363 6.436 1.00 92.81 287 ALA A N 1
ATOM 2444 C CA . ALA A 1 287 ? -8.239 9.811 5.060 1.00 92.81 287 ALA A CA 1
ATOM 2445 C C . ALA A 1 287 ? -8.991 11.120 4.753 1.00 92.81 287 ALA A C 1
ATOM 2447 O O . ALA A 1 287 ? -8.433 12.045 4.162 1.00 92.81 287 ALA A O 1
ATOM 2448 N N . ASP A 1 288 ? -10.252 11.209 5.181 1.00 92.69 288 ASP A N 1
ATOM 2449 C CA . ASP A 1 288 ? -11.130 12.330 4.855 1.00 92.69 288 ASP A CA 1
ATOM 2450 C C . ASP A 1 288 ? -10.861 13.575 5.719 1.00 92.69 288 ASP A C 1
ATOM 2452 O O . ASP A 1 288 ? -11.075 14.685 5.235 1.00 92.69 288 ASP A O 1
ATOM 2456 N N . LYS A 1 289 ? -10.402 13.437 6.973 1.00 90.50 289 LYS A N 1
ATOM 2457 C CA . LYS A 1 289 ? -10.193 14.580 7.889 1.00 90.50 289 LYS A CA 1
ATOM 2458 C C . LYS A 1 289 ? -8.747 15.050 8.001 1.00 90.50 289 LYS A C 1
ATOM 2460 O O . LYS A 1 289 ? -8.530 16.241 8.187 1.00 90.50 289 LYS A O 1
ATOM 2465 N N . ILE A 1 290 ? -7.781 14.136 7.924 1.00 88.69 290 ILE A N 1
ATOM 2466 C CA . ILE A 1 290 ? -6.358 14.464 8.075 1.00 88.69 290 ILE A CA 1
ATOM 2467 C C . ILE A 1 290 ? -5.724 14.625 6.697 1.00 88.69 290 ILE A C 1
ATOM 2469 O O . ILE A 1 290 ? -5.302 15.717 6.324 1.00 88.69 290 ILE A O 1
ATOM 2473 N N . LEU A 1 291 ? -5.741 13.561 5.893 1.00 88.38 291 LEU A N 1
ATOM 2474 C CA . LEU A 1 291 ? -5.018 13.541 4.617 1.00 88.38 291 LEU A CA 1
ATOM 2475 C C . LEU A 1 291 ? -5.648 14.434 3.548 1.00 88.38 291 LEU A C 1
ATOM 2477 O O . LEU A 1 291 ? -4.996 14.793 2.570 1.00 88.38 291 LEU A O 1
ATOM 2481 N N . SER A 1 292 ? -6.924 14.797 3.692 1.00 82.88 292 SER A N 1
ATOM 2482 C CA . SER A 1 292 ? -7.590 15.705 2.759 1.00 82.88 292 SER A CA 1
ATOM 2483 C C . SER A 1 292 ? -7.023 17.126 2.793 1.00 82.88 292 SER A C 1
ATOM 2485 O O . SER A 1 292 ? -7.078 17.797 1.760 1.00 82.88 292 SER A O 1
ATOM 2487 N N . LEU A 1 293 ? -6.463 17.538 3.935 1.00 78.00 293 LEU A N 1
ATOM 2488 C CA . LEU A 1 293 ? -5.879 18.858 4.176 1.00 78.00 293 LEU A CA 1
ATOM 2489 C C . LEU A 1 293 ? -4.414 18.945 3.727 1.00 78.00 293 LEU A C 1
ATOM 2491 O O . LEU A 1 293 ? -3.890 20.040 3.524 1.00 78.00 293 LEU A O 1
ATOM 2495 N N . GLU A 1 294 ? -3.752 17.802 3.547 1.00 77.06 294 GLU A N 1
ATOM 2496 C CA . GLU A 1 294 ? -2.351 17.745 3.147 1.00 77.06 294 GLU A CA 1
ATOM 2497 C C . GLU A 1 294 ? -2.158 18.078 1.666 1.00 77.06 294 GLU A C 1
ATOM 2499 O O . GLU A 1 294 ? -2.868 17.592 0.778 1.00 77.06 294 GLU A O 1
ATOM 2504 N N . LYS A 1 295 ? -1.124 18.876 1.391 1.00 69.88 295 LYS A N 1
ATOM 2505 C CA . LYS A 1 295 ? -0.633 19.131 0.036 1.00 69.88 295 LYS A CA 1
ATOM 2506 C C . LYS A 1 295 ? 0.579 18.252 -0.235 1.00 69.88 295 LYS A C 1
ATOM 2508 O O . LYS A 1 295 ? 1.431 18.086 0.636 1.00 69.88 295 LYS A O 1
ATOM 2513 N N . ARG A 1 296 ? 0.711 17.728 -1.458 1.00 69.81 296 ARG A N 1
ATOM 2514 C CA . ARG A 1 296 ? 1.963 17.062 -1.849 1.00 69.81 296 ARG A CA 1
ATOM 2515 C C . ARG A 1 296 ? 3.077 18.085 -1.935 1.00 69.81 296 ARG A C 1
ATOM 2517 O O . ARG A 1 296 ? 2.836 19.234 -2.300 1.00 69.81 296 ARG A O 1
ATOM 2524 N N . LYS A 1 297 ? 4.320 17.630 -1.784 1.00 73.06 297 LYS A N 1
ATOM 2525 C CA . LYS A 1 297 ? 5.483 18.471 -2.079 1.00 73.06 297 LYS A CA 1
ATOM 2526 C C . LYS A 1 297 ? 5.425 19.036 -3.502 1.00 73.06 297 LYS A C 1
ATOM 2528 O O . LYS A 1 297 ? 5.622 20.232 -3.679 1.00 73.06 297 LYS A O 1
ATOM 2533 N N . ILE A 1 298 ? 5.057 18.214 -4.492 1.00 73.19 298 ILE A N 1
ATOM 2534 C CA . ILE A 1 298 ? 4.892 18.670 -5.882 1.00 73.19 298 ILE A CA 1
ATOM 2535 C C . ILE A 1 298 ? 3.792 19.734 -6.047 1.00 73.19 298 ILE A C 1
ATOM 2537 O O . ILE A 1 298 ? 3.860 20.539 -6.968 1.00 73.19 298 ILE A O 1
ATOM 2541 N N . ASP A 1 299 ? 2.795 19.797 -5.161 1.00 77.06 299 ASP A N 1
ATOM 2542 C CA . ASP A 1 299 ? 1.752 20.830 -5.217 1.00 77.06 299 ASP A CA 1
ATOM 2543 C C . ASP A 1 299 ? 2.241 22.178 -4.655 1.00 77.06 299 ASP A C 1
ATOM 2545 O O . ASP A 1 299 ? 1.629 23.210 -4.928 1.00 77.06 299 ASP A O 1
ATOM 2549 N N . CYS A 1 300 ? 3.347 22.169 -3.905 1.00 80.88 300 CYS A N 1
ATOM 2550 C CA . CYS A 1 300 ? 3.914 23.328 -3.215 1.00 80.88 300 CYS A CA 1
ATOM 2551 C C . CYS A 1 300 ? 5.131 23.949 -3.925 1.00 80.88 300 CYS A C 1
ATOM 2553 O O . CYS A 1 300 ? 5.584 25.008 -3.499 1.00 80.88 300 CYS A O 1
ATOM 2555 N N . ILE A 1 301 ? 5.665 23.310 -4.970 1.00 84.00 301 ILE A N 1
ATOM 2556 C CA . ILE A 1 301 ? 6.797 23.824 -5.764 1.00 84.00 301 ILE A CA 1
ATOM 2557 C C . ILE A 1 301 ? 6.330 24.702 -6.936 1.00 84.00 301 ILE A C 1
ATOM 2559 O O . ILE A 1 301 ? 5.174 24.633 -7.376 1.00 84.00 301 ILE A O 1
ATOM 2563 N N . THR A 1 302 ? 7.245 25.516 -7.460 1.00 89.56 302 THR A N 1
ATOM 2564 C CA . THR A 1 302 ? 7.013 26.424 -8.591 1.00 89.56 302 THR A CA 1
ATOM 2565 C C . THR A 1 302 ? 6.731 25.671 -9.896 1.00 89.56 302 THR A C 1
ATOM 2567 O O . THR A 1 302 ? 7.036 24.487 -10.048 1.00 89.56 302 THR A O 1
ATOM 2570 N N . GLN A 1 303 ? 6.146 26.362 -10.881 1.00 89.50 303 GLN A N 1
ATOM 2571 C CA . GLN A 1 303 ? 5.921 25.771 -12.204 1.00 89.50 303 GLN A CA 1
ATOM 2572 C C . GLN A 1 303 ? 7.239 25.436 -12.921 1.00 89.50 303 GLN A C 1
ATOM 2574 O O . GLN A 1 303 ? 7.305 24.449 -13.648 1.00 89.50 303 GLN A O 1
ATOM 2579 N N . GLU A 1 304 ? 8.291 26.221 -12.688 1.00 91.12 304 GLU A N 1
ATOM 2580 C CA . GLU A 1 304 ? 9.630 25.967 -13.223 1.00 91.12 304 GLU A CA 1
ATOM 2581 C C . GLU A 1 304 ? 10.220 24.665 -12.663 1.00 91.12 304 GLU A C 1
ATOM 2583 O O . GLU A 1 304 ? 10.647 23.802 -13.430 1.00 91.12 304 GLU A O 1
ATOM 2588 N N . GLU A 1 305 ? 10.136 24.455 -11.346 1.00 86.62 305 GLU A N 1
ATOM 2589 C CA . GLU A 1 305 ? 10.567 23.203 -10.712 1.00 86.62 305 GLU A CA 1
ATOM 2590 C C . GLU A 1 305 ? 9.746 21.999 -11.198 1.00 86.62 305 GLU A C 1
ATOM 2592 O O . GLU A 1 305 ? 10.310 20.935 -11.452 1.00 86.62 305 GLU A O 1
ATOM 2597 N N . LYS A 1 306 ? 8.426 22.153 -11.392 1.00 87.38 306 LYS A N 1
ATOM 2598 C CA . LYS A 1 306 ? 7.582 21.096 -11.987 1.00 87.38 306 LYS A CA 1
ATOM 2599 C C . LYS A 1 306 ? 8.049 20.720 -13.389 1.00 87.38 306 LYS A C 1
ATOM 2601 O O . LYS A 1 306 ? 8.147 19.533 -13.694 1.00 87.38 306 LYS A O 1
ATOM 2606 N N . ASN A 1 307 ? 8.346 21.713 -14.227 1.00 89.19 307 ASN A N 1
ATOM 2607 C CA . ASN A 1 307 ? 8.831 21.483 -15.585 1.00 89.19 307 ASN A CA 1
ATOM 2608 C C . ASN A 1 307 ? 10.199 20.785 -15.569 1.00 89.19 307 ASN A C 1
ATOM 2610 O O . ASN A 1 307 ? 10.406 19.845 -16.330 1.00 89.19 307 ASN A O 1
ATOM 2614 N N . SER A 1 308 ? 11.099 21.187 -14.667 1.00 87.75 308 SER A N 1
ATOM 2615 C CA . SER A 1 308 ? 12.403 20.539 -14.487 1.00 87.75 308 SER A CA 1
ATOM 2616 C C . SER A 1 308 ? 12.271 19.073 -14.048 1.00 87.75 308 SER A C 1
ATOM 2618 O O .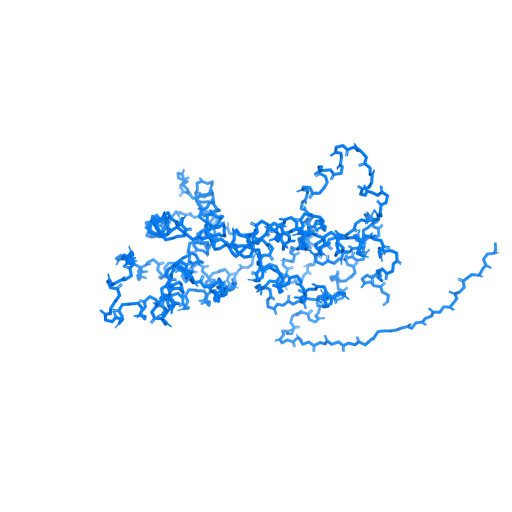 SER A 1 308 ? 12.937 18.196 -14.602 1.00 87.75 308 SER A O 1
ATOM 2620 N N . LEU A 1 309 ? 11.363 18.770 -13.113 1.00 84.81 309 LEU A N 1
ATOM 2621 C CA . LEU A 1 309 ? 11.080 17.391 -12.698 1.00 84.81 309 LEU A CA 1
ATOM 2622 C C . LEU A 1 309 ? 10.521 16.547 -13.846 1.00 84.81 309 LEU A C 1
ATOM 2624 O O . LEU A 1 309 ? 10.965 15.416 -14.033 1.00 84.81 309 LEU A O 1
ATOM 2628 N N . GLN A 1 310 ? 9.584 17.099 -14.625 1.00 85.88 310 GLN A N 1
ATOM 2629 C CA . GLN A 1 310 ? 9.027 16.419 -15.794 1.00 85.88 310 GLN A CA 1
ATOM 2630 C C . GLN A 1 310 ? 10.113 16.128 -16.833 1.00 85.88 310 GLN A C 1
ATOM 2632 O O . GLN A 1 310 ? 10.227 14.991 -17.274 1.00 85.88 310 GLN A O 1
ATOM 2637 N N . GLN A 1 311 ? 10.965 17.109 -17.147 1.00 87.69 311 GLN A N 1
ATOM 2638 C CA . GLN A 1 311 ? 12.097 16.917 -18.056 1.00 87.69 311 GLN A CA 1
ATOM 2639 C C . GLN A 1 311 ? 13.028 15.808 -17.575 1.00 87.69 311 GLN A C 1
ATOM 2641 O O . GLN A 1 311 ? 13.456 14.986 -18.375 1.00 87.69 311 GLN A O 1
ATOM 2646 N N . ARG A 1 312 ? 13.322 15.733 -16.270 1.00 83.56 312 ARG A N 1
ATOM 2647 C CA . ARG A 1 312 ? 14.171 14.660 -15.742 1.00 83.56 312 ARG A CA 1
ATOM 2648 C C . ARG A 1 312 ? 13.490 13.287 -15.856 1.00 83.56 312 ARG A C 1
ATOM 2650 O O . ARG A 1 312 ? 14.164 12.318 -16.184 1.00 83.56 312 ARG A O 1
ATOM 2657 N N . PHE A 1 313 ? 12.171 13.205 -15.665 1.00 82.00 313 PHE A N 1
ATOM 2658 C CA . PHE A 1 313 ? 11.385 11.985 -15.910 1.00 82.00 313 PHE A CA 1
ATOM 2659 C C . PHE A 1 313 ? 11.395 11.565 -17.387 1.00 82.00 313 PHE A C 1
ATOM 2661 O O . PHE A 1 313 ? 11.573 10.387 -17.697 1.00 82.00 313 PHE A O 1
ATOM 2668 N N . ASP A 1 314 ? 11.240 12.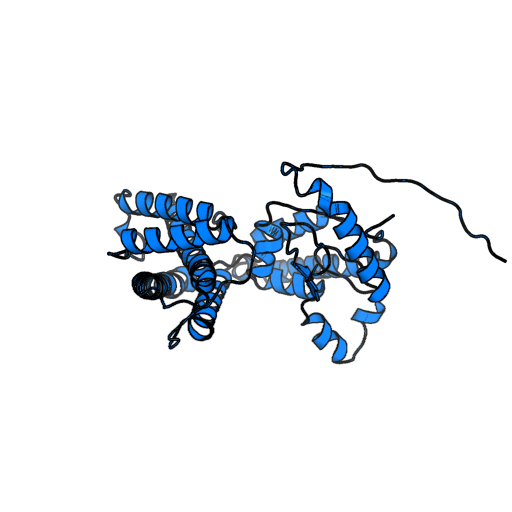530 -18.292 1.00 86.38 314 ASP A N 1
ATOM 2669 C CA . ASP A 1 314 ? 11.260 12.301 -19.736 1.00 86.38 314 ASP A CA 1
ATOM 2670 C C . ASP A 1 314 ? 12.656 11.878 -20.211 1.00 86.38 314 ASP A C 1
ATOM 2672 O O . ASP A 1 314 ? 12.773 10.975 -21.036 1.00 86.38 314 ASP A O 1
ATOM 2676 N N . SER A 1 315 ? 13.720 12.458 -19.645 1.00 85.75 315 SER A N 1
ATOM 2677 C CA . SER A 1 315 ? 15.102 12.039 -19.900 1.00 85.75 315 SER A CA 1
ATOM 2678 C C . SER A 1 315 ? 15.355 10.609 -19.433 1.00 85.75 315 SER A C 1
ATOM 2680 O O . SER A 1 315 ? 15.903 9.825 -20.200 1.00 85.75 315 SER A O 1
ATOM 2682 N N . LEU A 1 316 ? 14.896 10.228 -18.231 1.00 80.00 316 LEU A N 1
ATOM 2683 C CA . LEU A 1 316 ? 14.982 8.836 -17.769 1.00 80.00 316 LEU A CA 1
ATOM 2684 C C . LEU A 1 316 ? 14.258 7.887 -18.729 1.00 80.00 316 LEU A C 1
ATOM 2686 O O . LEU A 1 316 ? 14.782 6.818 -19.048 1.00 80.00 316 LEU A O 1
ATOM 2690 N N . PHE A 1 317 ? 13.072 8.282 -19.207 1.00 83.69 317 PHE A N 1
ATOM 2691 C CA . PHE A 1 317 ? 12.338 7.515 -20.207 1.00 83.69 317 PHE A CA 1
ATOM 2692 C C . PHE A 1 317 ? 13.153 7.358 -21.498 1.00 83.69 317 PHE A C 1
ATOM 2694 O O . PHE A 1 317 ? 13.365 6.245 -21.978 1.00 83.69 317 PHE A O 1
ATOM 2701 N N . TYR A 1 318 ? 13.644 8.475 -22.031 1.00 84.88 318 TYR A N 1
ATOM 2702 C CA . TYR A 1 318 ? 14.398 8.536 -23.275 1.00 84.88 318 TYR A CA 1
ATOM 2703 C C . TYR A 1 318 ? 15.695 7.723 -23.218 1.00 84.88 318 TYR A C 1
ATOM 2705 O O . TYR A 1 318 ? 15.957 6.943 -24.129 1.00 84.88 318 TYR A O 1
ATOM 2713 N N . GLU A 1 319 ? 16.485 7.854 -22.151 1.00 82.00 319 GLU A N 1
ATOM 2714 C CA . GLU A 1 319 ? 17.758 7.142 -21.984 1.00 82.00 319 GLU A CA 1
ATOM 2715 C C . GLU A 1 319 ? 17.581 5.622 -22.055 1.00 82.00 319 GLU A C 1
ATOM 2717 O O . GLU A 1 319 ? 18.345 4.949 -22.745 1.00 82.00 319 GLU A O 1
ATOM 2722 N N . HIS A 1 320 ? 16.544 5.082 -21.414 1.00 75.75 320 HIS A N 1
ATOM 2723 C CA . HIS A 1 320 ? 16.296 3.638 -21.381 1.00 75.75 320 HIS A CA 1
ATOM 2724 C C . HIS A 1 320 ? 15.679 3.121 -22.682 1.00 75.75 320 HIS A C 1
ATOM 2726 O O . HIS A 1 320 ? 16.007 2.023 -23.127 1.00 75.75 320 HIS A O 1
ATOM 2732 N N . VAL A 1 321 ? 14.816 3.913 -23.321 1.00 78.12 321 VAL A N 1
ATOM 2733 C CA . VAL A 1 321 ? 14.200 3.545 -24.603 1.00 78.12 321 VAL A CA 1
ATOM 2734 C C . VAL A 1 321 ? 15.220 3.601 -25.742 1.00 78.12 321 VAL A C 1
ATOM 2736 O O . VAL A 1 321 ? 15.300 2.675 -26.543 1.00 78.12 321 VAL A O 1
ATOM 2739 N N . MET A 1 322 ? 16.056 4.640 -25.797 1.00 77.94 322 MET A N 1
ATOM 2740 C CA . MET A 1 322 ? 17.127 4.762 -26.798 1.00 77.94 322 MET A CA 1
ATOM 2741 C C . MET A 1 322 ? 18.326 3.864 -26.494 1.00 77.94 322 MET A C 1
ATOM 2743 O O . MET A 1 322 ? 19.082 3.499 -27.392 1.00 77.94 322 MET A O 1
ATOM 2747 N N . GLY A 1 323 ? 18.519 3.525 -25.221 1.00 70.38 323 GLY A N 1
ATOM 2748 C CA . GLY A 1 323 ? 19.522 2.580 -24.759 1.00 70.38 323 GLY A CA 1
ATOM 2749 C C . GLY A 1 323 ? 19.132 1.120 -24.959 1.00 70.38 323 GLY A C 1
ATOM 2750 O O . GLY A 1 323 ? 19.951 0.275 -24.624 1.00 70.38 323 GLY A O 1
ATOM 2751 N N . PHE A 1 324 ? 17.945 0.813 -25.505 1.00 62.34 324 PHE A N 1
ATOM 2752 C CA . PHE A 1 324 ? 17.406 -0.550 -25.605 1.00 62.34 324 PHE A CA 1
ATOM 2753 C C . PHE A 1 324 ? 18.409 -1.565 -26.175 1.00 62.34 324 PHE A C 1
ATOM 2755 O O . PHE A 1 324 ? 18.631 -2.612 -25.572 1.00 62.34 324 PHE A O 1
ATOM 2762 N N . ASP A 1 325 ? 19.091 -1.224 -27.272 1.00 60.25 325 ASP A N 1
ATOM 2763 C CA . ASP A 1 325 ? 20.072 -2.107 -27.926 1.00 60.25 325 ASP A CA 1
ATOM 2764 C C . ASP A 1 325 ? 21.356 -2.321 -27.102 1.00 60.25 325 ASP A C 1
ATOM 2766 O O . ASP A 1 325 ? 22.141 -3.223 -27.383 1.00 60.25 325 ASP A O 1
ATOM 2770 N N . LYS A 1 326 ? 21.586 -1.481 -26.087 1.00 64.31 326 LYS A N 1
ATOM 2771 C CA . LYS A 1 326 ? 22.715 -1.558 -25.149 1.00 64.31 326 LYS A CA 1
ATOM 2772 C C . LYS A 1 326 ? 22.345 -2.288 -23.853 1.00 64.31 326 LYS A C 1
ATOM 2774 O O . LYS A 1 326 ? 23.227 -2.491 -23.020 1.00 64.31 326 LYS A O 1
ATOM 2779 N N . ILE A 1 327 ? 21.073 -2.669 -23.678 1.00 59.97 327 ILE A N 1
ATOM 2780 C CA . ILE A 1 327 ? 20.608 -3.455 -22.533 1.00 59.97 327 ILE A CA 1
ATOM 2781 C C . ILE A 1 327 ? 20.992 -4.930 -22.784 1.00 59.97 327 ILE A C 1
ATOM 2783 O O . ILE A 1 327 ? 20.431 -5.566 -23.687 1.00 59.97 327 ILE A O 1
ATOM 2787 N N . PRO A 1 328 ? 21.940 -5.501 -22.016 1.00 51.34 328 PRO A N 1
ATOM 2788 C CA . PRO A 1 328 ? 22.348 -6.891 -22.138 1.00 51.34 328 PRO A CA 1
ATOM 2789 C C . PRO A 1 328 ? 21.159 -7.810 -21.856 1.00 51.34 328 PRO A C 1
ATOM 2791 O O . PRO A 1 328 ? 20.220 -7.454 -21.144 1.00 51.34 328 PRO A O 1
ATOM 2794 N N . SER A 1 329 ? 21.152 -8.993 -22.472 1.00 50.75 329 SER A N 1
ATOM 2795 C CA . SER A 1 329 ? 20.108 -9.982 -22.183 1.00 50.75 329 SER A CA 1
ATOM 2796 C C . SER A 1 329 ? 20.220 -10.505 -20.759 1.00 50.75 329 SER A C 1
ATOM 2798 O O . SER A 1 329 ? 21.314 -10.576 -20.208 1.00 50.75 329 SER A O 1
ATOM 2800 N N . VAL A 1 330 ? 19.094 -10.952 -20.195 1.00 45.25 330 VAL A N 1
ATOM 2801 C CA . VAL A 1 330 ? 19.044 -11.586 -18.863 1.00 45.25 330 VAL A CA 1
ATOM 2802 C C . VAL A 1 330 ? 19.923 -12.851 -18.777 1.00 45.25 330 VAL A C 1
ATOM 2804 O O . VAL A 1 330 ? 20.255 -13.302 -17.682 1.00 45.25 330 VAL A O 1
ATOM 2807 N N . LEU A 1 331 ? 20.348 -13.397 -19.922 1.00 36.72 331 LEU A N 1
ATOM 2808 C CA . LEU A 1 331 ? 21.324 -14.476 -20.044 1.00 36.72 331 LEU A CA 1
ATOM 2809 C C . LEU A 1 331 ? 22.361 -14.145 -21.127 1.00 36.72 331 LEU A C 1
ATOM 2811 O O . LEU A 1 331 ? 22.125 -14.417 -22.305 1.00 36.72 331 LEU A O 1
ATOM 2815 N N . GLU A 1 332 ? 23.504 -13.599 -20.720 1.00 34.50 332 GLU A N 1
ATOM 2816 C CA . GLU A 1 332 ? 24.787 -13.789 -21.414 1.00 34.50 332 GLU A CA 1
ATOM 2817 C C . GLU A 1 332 ? 25.788 -14.472 -20.482 1.00 34.50 332 GLU A C 1
ATOM 2819 O O . GLU A 1 332 ? 25.911 -14.035 -19.311 1.00 34.50 332 GLU A O 1
#

Solvent-accessible surface area (backbone atoms only — not comparable to full-atom values): 19670 Å² total; per-residue (Å²): 134,90,86,83,77,92,77,82,89,87,87,89,86,86,83,88,76,93,48,85,69,58,72,74,46,46,67,59,50,39,51,50,52,38,53,51,21,64,75,68,65,36,49,78,51,80,40,30,47,57,50,55,73,63,77,70,53,92,54,71,64,53,65,56,52,47,69,47,69,50,70,49,71,47,86,77,62,88,54,95,90,58,90,49,72,44,67,35,38,31,44,72,47,46,56,50,28,36,65,61,23,33,55,68,45,42,49,60,73,71,52,50,89,74,78,92,73,76,95,52,62,64,58,53,50,51,51,50,52,46,30,65,67,44,28,54,37,69,49,54,33,42,54,49,30,55,47,53,24,50,49,50,36,56,76,56,50,53,98,45,76,55,22,48,64,69,53,54,56,59,28,46,50,31,46,50,47,40,50,36,50,54,44,45,50,50,58,44,37,78,71,74,36,50,85,72,62,58,66,82,79,52,79,74,70,60,76,52,64,65,58,34,49,52,55,32,53,53,44,52,50,52,52,71,69,41,89,67,49,82,76,44,100,62,84,86,84,76,65,94,58,43,69,66,29,46,55,55,49,50,56,52,52,54,50,50,74,76,42,90,68,88,70,68,68,37,70,69,57,67,60,49,54,53,47,54,54,49,48,52,53,56,47,46,50,46,46,64,67,54,41,62,72,45,69,42,58,59,75,74,54,54,72,67,58,51,50,53,53,50,51,54,52,50,48,56,52,47,54,54,33,74,36,41,92,74,58,76,64,80,70,125